Protein AF-A0ABD2ZYK3-F1 (afdb_monomer)

Structure (mmCIF, N/CA/C/O backbone):
data_AF-A0ABD2ZYK3-F1
#
_entry.id   AF-A0ABD2ZYK3-F1
#
loop_
_atom_site.group_PDB
_atom_site.id
_atom_site.type_symbol
_atom_site.label_atom_id
_atom_site.label_alt_id
_atom_site.label_comp_id
_atom_site.label_asym_id
_atom_site.label_entity_id
_atom_site.labe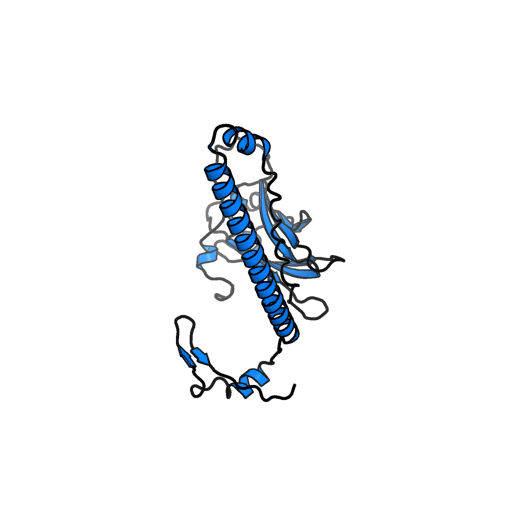l_seq_id
_atom_site.pdbx_PDB_ins_code
_atom_site.Cartn_x
_atom_site.Cartn_y
_atom_site.Cartn_z
_atom_site.occupancy
_atom_site.B_iso_or_equiv
_atom_site.auth_seq_id
_atom_site.auth_comp_id
_atom_site.auth_asym_id
_atom_site.auth_atom_id
_atom_site.pdbx_PDB_model_num
ATOM 1 N N . MET A 1 1 ? -20.386 -8.343 1.641 1.00 60.94 1 MET A N 1
ATOM 2 C CA . MET A 1 1 ? -19.275 -8.013 0.721 1.00 60.94 1 MET A CA 1
ATOM 3 C C . MET A 1 1 ? -19.063 -9.183 -0.241 1.00 60.94 1 MET A C 1
ATOM 5 O O . MET A 1 1 ? -19.136 -10.314 0.229 1.00 60.94 1 MET A O 1
ATOM 9 N N . PRO A 1 2 ? -18.866 -8.968 -1.554 1.00 70.06 2 PRO A N 1
ATOM 10 C CA . PRO A 1 2 ? -18.567 -10.056 -2.485 1.00 70.06 2 PRO A CA 1
ATOM 11 C C . PRO A 1 2 ? -17.282 -10.810 -2.109 1.00 70.06 2 PRO A C 1
ATOM 13 O O . PRO A 1 2 ? -16.274 -10.191 -1.779 1.00 70.06 2 PRO A O 1
ATOM 16 N N . VAL A 1 3 ? -17.309 -12.143 -2.205 1.00 71.06 3 VAL A N 1
ATOM 17 C CA . VAL A 1 3 ? -16.227 -13.055 -1.762 1.00 71.06 3 VAL A CA 1
ATOM 18 C C . VAL A 1 3 ? -14.906 -12.844 -2.522 1.00 71.06 3 VAL A C 1
ATOM 20 O O . VAL A 1 3 ? -13.846 -13.239 -2.052 1.00 71.06 3 VAL A O 1
ATOM 23 N N . PHE A 1 4 ? -14.949 -12.196 -3.687 1.00 78.50 4 PHE A N 1
ATOM 24 C CA . PHE A 1 4 ? -13.782 -11.974 -4.542 1.00 78.50 4 PHE A CA 1
ATOM 25 C C . PHE A 1 4 ? -12.979 -10.706 -4.216 1.00 78.50 4 PHE A C 1
ATOM 27 O O . PHE A 1 4 ? -11.968 -10.475 -4.870 1.00 78.50 4 PHE A O 1
ATOM 34 N N . ILE A 1 5 ? -13.409 -9.867 -3.263 1.00 81.50 5 ILE A N 1
ATOM 35 C CA . ILE A 1 5 ? -12.694 -8.607 -2.993 1.00 81.50 5 ILE A CA 1
ATOM 36 C C . ILE A 1 5 ? -11.355 -8.858 -2.297 1.00 81.50 5 ILE A C 1
ATOM 38 O O . ILE A 1 5 ? -10.355 -8.270 -2.686 1.00 81.50 5 ILE A O 1
ATOM 42 N N . ALA A 1 6 ? -11.323 -9.736 -1.298 1.00 83.25 6 ALA A N 1
ATOM 43 C CA . ALA A 1 6 ? -10.095 -10.147 -0.632 1.00 83.25 6 ALA A CA 1
ATOM 44 C C . ALA A 1 6 ? -10.264 -11.561 -0.052 1.00 83.25 6 ALA A C 1
ATOM 46 O O . ALA A 1 6 ? -11.383 -11.957 0.289 1.00 83.25 6 ALA A O 1
ATOM 47 N N . PRO A 1 7 ? -9.178 -12.346 0.062 1.00 85.50 7 PRO A N 1
ATOM 48 C CA . PRO A 1 7 ? -9.257 -13.709 0.567 1.00 85.50 7 PRO A CA 1
ATOM 49 C C . PRO A 1 7 ? -9.731 -13.723 2.032 1.00 85.50 7 PRO A C 1
ATOM 51 O O . PRO A 1 7 ? -9.244 -12.916 2.827 1.00 85.50 7 PRO A O 1
ATOM 54 N N . PRO A 1 8 ? -10.589 -14.678 2.447 1.00 81.31 8 PRO A N 1
ATOM 55 C CA . PRO A 1 8 ? -11.124 -14.732 3.814 1.00 81.31 8 PRO A CA 1
ATOM 56 C C . PRO A 1 8 ? -10.049 -14.726 4.907 1.00 81.31 8 PRO A C 1
ATOM 58 O O . PRO A 1 8 ? -10.236 -14.142 5.970 1.00 81.31 8 PRO A O 1
ATOM 61 N N . LYS A 1 9 ? -8.889 -15.329 4.619 1.00 84.69 9 LYS A N 1
ATOM 62 C CA . LYS A 1 9 ? -7.744 -15.395 5.533 1.00 84.69 9 LYS A CA 1
ATOM 63 C C . LYS A 1 9 ? -7.202 -14.014 5.931 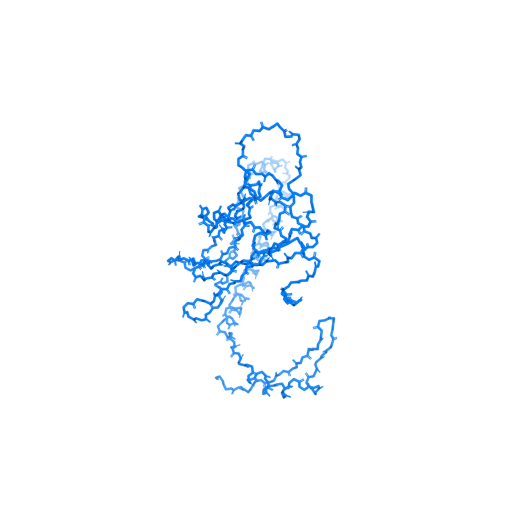1.00 84.69 9 LYS A C 1
ATOM 65 O O . LYS A 1 9 ? -6.685 -13.889 7.033 1.00 84.69 9 LYS A O 1
ATOM 70 N N . LEU A 1 10 ? -7.335 -12.994 5.074 1.00 83.50 10 LEU A N 1
ATOM 71 C CA . LEU A 1 10 ? -6.908 -11.623 5.383 1.00 83.50 10 LEU A CA 1
ATOM 72 C C . LEU A 1 10 ? -7.630 -11.096 6.628 1.00 83.50 10 LEU A C 1
ATOM 74 O O . LEU A 1 10 ? -7.013 -10.567 7.545 1.00 83.50 10 LEU A O 1
ATOM 78 N N . TYR A 1 11 ? -8.940 -11.311 6.684 1.00 80.56 11 TYR A N 1
ATOM 79 C CA . TYR A 1 11 ? -9.808 -10.776 7.729 1.00 80.56 11 TYR A CA 1
ATOM 80 C C . TYR A 1 11 ? -9.793 -11.581 9.024 1.00 80.56 11 TYR A C 1
ATOM 82 O O . TYR A 1 11 ? -10.365 -11.149 10.013 1.00 80.56 11 TYR A O 1
ATOM 90 N N . GLN A 1 12 ? -9.118 -12.730 9.030 1.00 80.12 12 GLN A N 1
ATOM 91 C CA . GLN A 1 12 ? -8.850 -13.518 10.236 1.00 80.12 12 GLN A CA 1
ATOM 92 C C . GLN A 1 12 ? -7.583 -13.055 10.963 1.00 80.12 12 GLN A C 1
ATOM 94 O O . GLN A 1 12 ? -7.269 -13.551 12.042 1.00 80.12 12 GLN A O 1
ATOM 99 N N . THR A 1 13 ? -6.828 -12.136 10.362 1.00 80.19 13 THR A N 1
ATOM 100 C CA . THR A 1 13 ? -5.598 -11.589 10.929 1.00 80.19 13 THR A CA 1
ATOM 101 C C . THR A 1 13 ? -5.749 -10.102 11.152 1.00 80.19 13 THR A C 1
ATOM 103 O O . THR A 1 13 ? -6.351 -9.414 10.331 1.00 80.19 13 THR A O 1
ATOM 106 N N . SER A 1 14 ? -5.170 -9.595 12.231 1.00 76.06 14 SER A N 1
ATOM 107 C CA . SER A 1 14 ? -5.080 -8.163 12.453 1.00 76.06 14 SER A CA 1
ATOM 108 C C . SER A 1 14 ? -3.778 -7.788 13.143 1.00 76.06 14 SER A C 1
ATOM 110 O O . SER A 1 14 ? -3.091 -8.626 13.739 1.00 76.06 14 SER A O 1
ATOM 112 N N . TRP A 1 15 ? -3.394 -6.524 13.009 1.00 73.00 15 TRP A N 1
ATOM 113 C CA . TRP A 1 15 ? -2.183 -6.011 13.631 1.00 73.00 15 TRP A CA 1
ATOM 114 C C . TRP A 1 15 ? -2.462 -5.503 15.030 1.00 73.00 15 TRP A C 1
ATOM 116 O O . TRP A 1 15 ? -3.171 -4.528 15.202 1.00 73.00 15 TRP A O 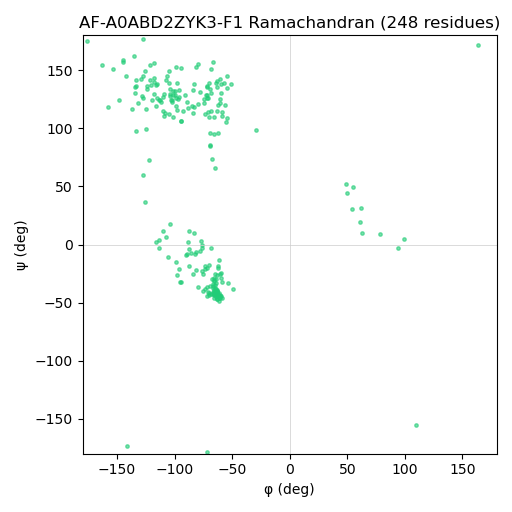1
ATOM 126 N N . LYS A 1 16 ? -1.843 -6.120 16.036 1.00 67.06 16 LYS A N 1
ATOM 127 C CA . LYS A 1 16 ? -1.937 -5.679 17.427 1.00 67.06 16 LYS A CA 1
ATOM 128 C C . LYS A 1 16 ? -0.573 -5.224 17.925 1.00 67.06 16 LYS A C 1
ATOM 130 O O . LYS A 1 16 ? 0.442 -5.876 17.675 1.00 67.06 16 LYS A O 1
ATOM 135 N N . LYS A 1 17 ? -0.542 -4.117 18.663 1.00 63.88 17 LYS A N 1
ATOM 136 C CA . LYS A 1 17 ? 0.657 -3.706 19.392 1.00 63.88 17 LYS A CA 1
ATOM 137 C C . LYS A 1 17 ? 0.911 -4.701 20.531 1.00 63.88 17 LYS A C 1
ATOM 139 O O . LYS A 1 17 ? -0.000 -5.043 21.280 1.00 63.88 17 LYS A O 1
ATOM 144 N N . SER A 1 18 ? 2.143 -5.197 20.646 1.00 54.03 18 SER A N 1
ATOM 145 C CA . SER A 1 18 ? 2.521 -6.089 21.746 1.00 54.03 18 SER A CA 1
ATOM 146 C C . SER A 1 18 ? 2.517 -5.299 23.055 1.00 54.03 18 SER A C 1
ATOM 148 O O . SER A 1 18 ? 3.313 -4.373 23.215 1.00 54.03 18 SER A O 1
ATOM 150 N N . GLY A 1 19 ? 1.614 -5.655 23.970 1.00 53.31 19 GLY A N 1
ATOM 151 C CA . GLY A 1 19 ? 1.438 -4.971 25.248 1.00 53.31 19 GLY A CA 1
ATOM 152 C C . GLY A 1 19 ? 2.685 -5.083 26.126 1.00 53.31 19 GLY A C 1
ATOM 153 O O . GLY A 1 19 ? 3.053 -6.170 26.561 1.00 53.31 19 GLY A O 1
ATOM 154 N N . GLY A 1 20 ? 3.336 -3.953 26.391 1.00 49.69 20 GLY A N 1
ATOM 155 C CA . GLY A 1 20 ? 4.242 -3.794 27.528 1.00 49.69 20 GLY A CA 1
ATOM 156 C C . GLY A 1 20 ? 3.481 -3.103 28.655 1.00 49.69 20 GLY A C 1
ATOM 157 O O . GLY A 1 20 ? 2.710 -2.199 28.358 1.00 49.69 20 GLY A O 1
ATOM 158 N N . ASN A 1 21 ? 3.678 -3.533 29.909 1.00 43.28 21 ASN A N 1
ATOM 159 C CA . ASN A 1 21 ? 3.005 -3.038 31.124 1.00 43.28 21 ASN A CA 1
ATOM 160 C C . ASN A 1 21 ? 2.587 -1.556 31.033 1.00 43.28 21 ASN A C 1
ATOM 162 O O . ASN A 1 21 ? 3.405 -0.653 31.228 1.00 43.28 21 ASN A O 1
ATOM 166 N N . VAL A 1 22 ? 1.310 -1.313 30.722 1.00 53.25 22 VAL A N 1
ATOM 167 C CA . VAL A 1 22 ? 0.776 0.029 30.485 1.00 53.25 22 VAL A CA 1
ATOM 168 C C . VAL A 1 22 ? 0.426 0.659 31.827 1.00 53.25 22 VAL A C 1
ATOM 170 O O . VAL A 1 22 ? -0.495 0.233 32.519 1.00 53.25 22 VAL A O 1
ATOM 173 N N . ARG A 1 23 ? 1.159 1.711 32.194 1.00 47.69 23 ARG A N 1
ATOM 174 C CA . ARG A 1 23 ? 0.643 2.717 33.123 1.00 47.69 23 ARG A CA 1
ATOM 175 C C . ARG A 1 23 ? -0.357 3.558 32.339 1.00 47.69 23 ARG A C 1
ATOM 177 O O . ARG A 1 23 ? 0.016 4.135 31.320 1.00 47.69 23 ARG A O 1
ATOM 184 N N . VAL A 1 24 ? -1.604 3.601 32.804 1.00 52.28 24 VAL A N 1
ATOM 185 C CA . VAL A 1 24 ? -2.670 4.427 32.226 1.00 52.28 24 VAL A CA 1
ATOM 186 C C . VAL A 1 24 ? -2.187 5.875 32.193 1.00 52.28 24 VAL A C 1
ATOM 188 O O . VAL A 1 24 ? -2.086 6.548 33.214 1.00 52.28 24 VAL A O 1
ATOM 191 N N . THR A 1 25 ? -1.836 6.335 31.003 1.00 50.41 25 THR A N 1
ATOM 192 C CA . THR A 1 25 ? -1.664 7.748 30.690 1.00 50.41 25 THR A CA 1
ATOM 193 C C . THR A 1 25 ? -2.636 8.032 29.555 1.00 50.41 25 THR A C 1
ATOM 195 O O . THR A 1 25 ? -2.836 7.172 28.701 1.00 50.41 25 THR A O 1
ATOM 198 N N . HIS A 1 26 ? -3.274 9.205 29.563 1.00 56.78 26 HIS A N 1
ATOM 199 C CA . HIS A 1 26 ? -4.087 9.715 28.451 1.00 56.78 26 HIS A CA 1
ATOM 200 C C . HIS A 1 26 ? -3.188 9.974 27.225 1.00 56.78 26 HIS A C 1
ATOM 202 O O . HIS A 1 26 ? -2.933 11.115 26.847 1.00 56.78 26 HIS A O 1
ATOM 208 N N . GLN A 1 27 ? -2.614 8.923 26.649 1.00 65.00 27 GLN A N 1
ATOM 209 C CA . GLN A 1 27 ? -1.766 8.989 25.472 1.00 65.00 27 GLN A CA 1
ATOM 210 C C . GLN A 1 27 ? -2.594 8.601 24.256 1.00 65.00 27 GLN A C 1
ATOM 212 O O . GLN A 1 27 ? -3.256 7.570 24.240 1.00 65.00 27 GLN A O 1
ATOM 217 N N . MET A 1 28 ? -2.550 9.445 23.228 1.00 70.38 28 MET A N 1
ATOM 218 C CA . MET A 1 28 ? -3.040 9.070 21.910 1.00 70.38 28 MET A CA 1
ATOM 219 C C . MET A 1 28 ? -2.070 8.069 21.296 1.00 70.38 28 MET A C 1
ATOM 221 O O . MET A 1 28 ? -0.860 8.306 21.245 1.00 70.38 28 MET A O 1
ATOM 225 N N . TYR A 1 29 ? -2.607 6.955 20.825 1.00 77.19 29 TYR A N 1
ATOM 226 C CA . TYR A 1 29 ? -1.835 5.938 20.145 1.00 77.19 29 TYR A CA 1
ATOM 227 C C . TYR A 1 29 ? -1.929 6.141 18.641 1.00 77.19 29 TYR A C 1
ATOM 229 O O . TYR A 1 29 ? -3.026 6.174 18.089 1.00 77.19 29 TYR A O 1
ATOM 237 N N . ASN A 1 30 ? -0.767 6.215 17.989 1.00 83.62 30 ASN A N 1
ATOM 238 C CA . ASN A 1 30 ? -0.655 6.329 16.541 1.00 83.62 30 ASN A CA 1
ATOM 239 C C . ASN A 1 30 ? 0.028 5.079 15.994 1.00 83.62 30 ASN A C 1
ATOM 241 O O . ASN A 1 30 ? 1.135 4.737 16.419 1.00 83.62 30 ASN A O 1
ATOM 245 N N . PHE A 1 31 ? -0.609 4.418 15.035 1.00 85.44 31 PHE A N 1
ATOM 246 C CA . PHE A 1 31 ? -0.012 3.315 14.296 1.00 85.44 31 PHE A CA 1
ATOM 247 C C . PHE A 1 31 ? 0.240 3.761 12.865 1.00 85.44 31 PHE A C 1
ATOM 249 O O . PHE A 1 31 ? -0.719 4.041 12.158 1.00 85.44 31 PHE A O 1
ATOM 256 N N . THR A 1 32 ? 1.508 3.839 12.455 1.00 89.00 32 THR A N 1
ATOM 257 C CA . THR A 1 32 ? 1.899 4.456 11.182 1.00 89.00 32 THR A CA 1
ATOM 258 C C . THR A 1 32 ? 2.571 3.456 10.248 1.00 89.00 32 THR A C 1
ATOM 260 O O . THR A 1 32 ? 3.560 2.820 10.612 1.00 89.00 32 THR A O 1
ATOM 263 N N . TRP A 1 33 ? 2.094 3.390 9.009 1.00 91.38 33 TRP A N 1
ATOM 264 C CA . TRP A 1 33 ? 2.733 2.697 7.897 1.00 91.38 33 TRP A CA 1
ATOM 265 C C . TRP A 1 33 ? 3.433 3.691 6.999 1.00 91.38 33 TRP A C 1
ATOM 267 O O . TRP A 1 33 ? 2.860 4.703 6.599 1.00 91.38 33 TRP A O 1
ATOM 277 N N . LYS A 1 34 ? 4.678 3.364 6.670 1.00 93.06 34 LYS A N 1
ATOM 278 C CA . LYS A 1 34 ? 5.522 4.142 5.781 1.00 93.06 34 LYS A CA 1
ATOM 279 C C . LYS A 1 34 ? 5.673 3.386 4.471 1.00 93.06 34 LYS A C 1
ATOM 281 O O . LYS A 1 34 ? 6.273 2.312 4.458 1.00 93.06 34 LYS A O 1
ATOM 286 N N . ILE A 1 35 ? 5.115 3.931 3.394 1.00 92.06 35 ILE A N 1
ATOM 287 C CA . ILE A 1 35 ? 5.057 3.244 2.104 1.00 92.06 35 ILE A CA 1
ATOM 288 C C . ILE A 1 35 ? 5.690 4.125 1.024 1.00 92.06 35 ILE A C 1
ATOM 290 O O . ILE A 1 35 ? 5.172 5.209 0.752 1.00 92.06 35 ILE A O 1
ATOM 294 N N . PRO A 1 36 ? 6.794 3.681 0.398 1.00 90.56 36 PRO A N 1
ATOM 295 C CA . PRO A 1 36 ? 7.434 4.437 -0.666 1.00 90.56 36 PRO A CA 1
ATOM 296 C C . PRO A 1 36 ? 6.575 4.396 -1.935 1.00 90.56 36 PRO A C 1
ATOM 298 O O . PRO A 1 36 ? 6.235 3.324 -2.435 1.00 90.56 36 PRO A O 1
ATOM 301 N N . ILE A 1 37 ? 6.265 5.570 -2.471 1.00 88.56 37 ILE A N 1
ATOM 302 C CA . ILE A 1 37 ? 5.565 5.778 -3.739 1.00 88.56 37 ILE A CA 1
ATOM 303 C C . ILE A 1 37 ? 6.358 6.733 -4.634 1.00 88.56 37 ILE A C 1
ATOM 305 O O . ILE A 1 37 ? 7.393 7.281 -4.247 1.00 88.56 37 ILE A O 1
ATOM 309 N N . GLU A 1 38 ? 5.860 6.950 -5.842 1.00 84.50 38 GLU A N 1
ATOM 310 C CA . GLU A 1 38 ? 6.457 7.848 -6.823 1.00 84.50 38 GLU A CA 1
ATOM 311 C C . GLU A 1 38 ? 5.597 9.100 -6.954 1.00 84.50 38 GLU A C 1
ATOM 313 O O . GLU A 1 38 ? 4.367 9.042 -6.918 1.00 84.50 38 GLU A O 1
ATOM 318 N N . LEU A 1 39 ? 6.239 10.251 -7.103 1.00 85.44 39 LEU A N 1
ATOM 319 C CA . LEU A 1 39 ? 5.526 11.499 -7.329 1.00 85.44 39 LEU A CA 1
ATOM 320 C C . LEU A 1 39 ? 5.087 11.636 -8.801 1.00 85.44 39 LEU A C 1
ATOM 322 O O . LEU A 1 39 ? 5.660 11.006 -9.690 1.00 85.44 39 LEU A O 1
ATOM 326 N N . GLY A 1 40 ? 4.037 12.427 -9.054 1.00 82.25 40 GLY A N 1
ATOM 327 C CA . GLY A 1 40 ? 3.461 12.639 -10.394 1.00 82.25 40 GLY A CA 1
ATOM 328 C C . GLY A 1 40 ? 2.278 11.728 -10.751 1.00 82.25 40 GLY A C 1
ATOM 329 O O . GLY A 1 40 ? 1.663 11.899 -11.803 1.00 82.25 40 GLY A O 1
ATOM 330 N N . PHE A 1 41 ? 1.913 10.795 -9.868 1.00 87.19 41 PHE A N 1
ATOM 331 C CA . PHE A 1 41 ? 0.783 9.885 -10.061 1.00 87.19 41 PHE A CA 1
ATOM 332 C C . PHE A 1 41 ? -0.302 10.075 -8.998 1.00 87.19 41 PHE A C 1
ATOM 334 O O . PHE A 1 41 ? -0.064 10.557 -7.885 1.00 87.19 41 PHE A O 1
ATOM 341 N N . GLY A 1 42 ? -1.524 9.677 -9.353 1.00 90.38 42 GLY A N 1
ATOM 342 C CA . GLY A 1 42 ? -2.579 9.440 -8.375 1.00 90.38 42 GLY A CA 1
ATOM 343 C C . GLY A 1 42 ? -2.420 8.059 -7.743 1.00 90.38 42 GLY A C 1
ATOM 344 O O . GLY A 1 42 ? -1.900 7.144 -8.377 1.00 90.38 42 GLY A O 1
ATOM 345 N N . TYR A 1 43 ? -2.900 7.886 -6.518 1.00 92.81 43 TYR A N 1
ATOM 346 C CA . TYR A 1 43 ? -2.916 6.598 -5.833 1.00 92.81 43 TYR A CA 1
ATOM 347 C C . TYR A 1 43 ? -4.269 6.364 -5.174 1.00 92.81 43 TYR A C 1
ATOM 349 O O . TYR A 1 43 ? -4.811 7.262 -4.536 1.00 92.81 43 TYR A O 1
ATOM 357 N N . LEU A 1 44 ? -4.804 5.156 -5.316 1.00 94.88 44 LEU A N 1
ATOM 358 C CA . LEU A 1 44 ? -5.956 4.679 -4.563 1.00 94.88 44 LEU A CA 1
ATOM 359 C C . LEU A 1 44 ? -5.444 3.832 -3.399 1.00 94.88 44 LEU A C 1
ATOM 361 O O . LEU A 1 44 ? -4.834 2.788 -3.616 1.00 94.88 44 LEU A O 1
ATOM 365 N N . VAL A 1 45 ? -5.691 4.289 -2.180 1.00 95.25 45 VAL A N 1
ATOM 366 C CA . VAL A 1 45 ? -5.411 3.565 -0.942 1.00 95.25 45 VAL A CA 1
ATOM 367 C C . VAL A 1 45 ? -6.702 2.914 -0.478 1.00 95.25 45 VAL A C 1
ATOM 369 O O . VAL A 1 45 ? -7.669 3.614 -0.191 1.00 95.25 45 VAL A O 1
ATOM 372 N N . ARG A 1 46 ? -6.713 1.587 -0.382 1.00 95.38 46 ARG A N 1
ATOM 373 C CA . ARG A 1 46 ? -7.831 0.821 0.158 1.00 95.38 46 ARG A CA 1
ATOM 374 C C . ARG A 1 46 ? -7.433 0.179 1.479 1.00 95.38 46 ARG A C 1
ATOM 376 O O . ARG A 1 46 ? -6.467 -0.578 1.553 1.00 95.38 46 ARG A O 1
ATOM 383 N N . LEU A 1 47 ? -8.190 0.487 2.522 1.00 93.06 47 LEU A N 1
ATOM 384 C CA . LEU A 1 47 ? -8.026 -0.074 3.860 1.00 93.06 47 LEU A CA 1
ATOM 385 C C . LEU A 1 47 ? -9.109 -1.125 4.108 1.00 93.06 47 LEU A C 1
ATOM 387 O O . LEU A 1 47 ? -10.278 -0.881 3.810 1.00 93.06 47 LEU A O 1
ATOM 391 N N . HIS A 1 48 ? -8.720 -2.280 4.647 1.00 91.81 48 HIS A N 1
ATOM 392 C CA . HIS A 1 48 ? -9.613 -3.397 4.956 1.00 91.81 48 HIS A CA 1
ATOM 393 C C . HIS A 1 48 ? -9.763 -3.561 6.467 1.00 91.81 48 HIS A C 1
ATOM 395 O O . HIS A 1 48 ? -8.764 -3.717 7.173 1.00 91.81 48 HIS A O 1
ATOM 401 N N . PHE A 1 49 ? -11.012 -3.584 6.928 1.00 88.75 49 PHE A N 1
ATOM 402 C CA . PHE A 1 49 ? -11.386 -3.694 8.334 1.00 88.75 49 PHE A CA 1
ATOM 403 C C . PHE A 1 49 ? -12.385 -4.834 8.553 1.00 88.75 49 PHE A C 1
ATOM 405 O O . PHE A 1 49 ? -13.258 -5.098 7.718 1.00 88.75 49 PHE A O 1
ATOM 412 N N . CYS A 1 50 ? -12.263 -5.488 9.699 1.00 85.44 50 CYS A N 1
ATOM 413 C CA . CYS A 1 50 ? -13.171 -6.499 10.209 1.00 85.44 50 CYS A CA 1
ATOM 414 C C . CYS A 1 50 ? -12.998 -6.572 11.725 1.00 85.44 50 CYS A C 1
ATOM 416 O O . CYS A 1 50 ? -11.925 -6.915 12.220 1.00 85.44 50 CYS A O 1
ATOM 418 N N . GLU A 1 51 ? -14.073 -6.277 12.448 1.00 78.56 51 GLU A N 1
ATOM 419 C CA . GLU A 1 51 ? -14.129 -6.473 13.893 1.00 78.56 51 GLU A CA 1
ATOM 420 C C . GLU A 1 51 ? -14.392 -7.954 14.184 1.00 78.56 51 GLU A C 1
ATOM 422 O O . GLU A 1 51 ? -15.400 -8.511 13.736 1.00 78.56 51 GLU A O 1
ATOM 427 N N . LEU A 1 52 ? -13.472 -8.588 14.911 1.00 71.69 52 LEU A N 1
ATOM 428 C CA . LEU A 1 52 ? -13.575 -9.992 15.324 1.00 71.69 52 LEU A CA 1
ATOM 429 C C . LEU A 1 52 ? -13.910 -10.146 16.814 1.00 71.69 52 LEU A C 1
ATOM 431 O O . LEU A 1 52 ? -14.181 -11.265 17.246 1.00 71.69 52 LEU A O 1
ATOM 435 N N . ASP A 1 53 ? -13.851 -9.066 17.599 1.00 65.62 53 ASP A N 1
ATOM 436 C CA . ASP A 1 53 ? -14.040 -9.125 19.046 1.00 65.62 53 ASP A CA 1
ATOM 437 C C . ASP A 1 53 ? -15.506 -8.877 19.436 1.00 65.62 53 ASP A C 1
ATOM 439 O O . ASP A 1 53 ? -16.057 -7.786 19.252 1.00 65.62 53 ASP A O 1
ATOM 443 N N . ASP A 1 54 ? -16.126 -9.911 20.005 1.00 54.50 54 ASP A N 1
ATOM 444 C CA . ASP A 1 54 ? -17.526 -9.936 20.445 1.00 54.50 54 ASP A CA 1
ATOM 445 C C . ASP A 1 54 ? -17.742 -9.213 21.792 1.00 54.50 54 ASP A C 1
ATOM 447 O O . ASP A 1 54 ? -18.872 -9.064 22.254 1.00 54.50 54 ASP A O 1
ATOM 451 N N . GLY A 1 55 ? -16.661 -8.770 22.448 1.00 52.94 55 GLY A N 1
ATOM 452 C CA . GLY A 1 55 ? -16.672 -8.389 23.861 1.00 52.94 55 GLY A CA 1
ATOM 453 C C . GLY A 1 55 ? -17.013 -6.940 24.227 1.00 52.94 55 GLY A C 1
ATOM 454 O O . GLY A 1 55 ? -17.134 -6.674 25.419 1.00 52.94 55 GLY A O 1
ATOM 455 N N . MET A 1 56 ? -17.148 -5.987 23.293 1.00 52.69 56 MET A N 1
ATOM 456 C CA . MET A 1 56 ? -17.390 -4.576 23.671 1.00 52.69 56 MET A CA 1
ATOM 457 C C . MET A 1 56 ? -18.509 -3.927 22.854 1.00 52.69 56 MET A C 1
ATOM 459 O O . MET A 1 56 ? -18.313 -3.426 21.756 1.00 52.69 56 MET A O 1
ATOM 463 N N . THR A 1 57 ? -19.706 -3.892 23.418 1.00 50.12 57 THR A N 1
ATOM 464 C CA . THR A 1 57 ? -20.905 -3.283 22.826 1.00 50.12 57 THR A CA 1
ATOM 465 C C . THR A 1 57 ? -21.018 -1.763 23.026 1.00 50.12 57 THR A C 1
ATOM 467 O O . THR A 1 57 ? -22.060 -1.197 22.709 1.00 50.12 57 THR A O 1
ATOM 470 N N . GLU A 1 58 ? -19.984 -1.073 23.523 1.00 55.25 58 GLU A N 1
ATOM 471 C CA . GLU A 1 58 ? -20.024 0.384 23.736 1.00 55.25 58 GLU A CA 1
ATOM 472 C C . GLU A 1 58 ? -19.282 1.141 22.620 1.00 55.25 58 GLU A C 1
ATOM 474 O O . GLU A 1 58 ? -18.057 1.087 22.499 1.00 55.25 58 GLU A O 1
ATOM 479 N N . SER A 1 59 ? -20.046 1.845 21.779 1.00 55.34 59 SER A N 1
ATOM 480 C CA . SER A 1 59 ? -19.588 2.522 20.555 1.00 55.34 59 SER A CA 1
ATOM 481 C C . SER A 1 59 ? -18.630 3.693 20.794 1.00 55.34 59 SER A C 1
ATOM 483 O O . SER A 1 59 ? -17.757 3.952 19.972 1.00 55.34 59 SER A O 1
ATOM 485 N N . GLU A 1 60 ? -18.740 4.400 21.920 1.00 55.78 60 GLU A N 1
ATOM 486 C CA . GLU A 1 60 ? -17.976 5.641 22.142 1.00 55.78 60 GLU A CA 1
ATOM 487 C C . GLU A 1 60 ? -16.482 5.399 22.421 1.00 55.78 60 GLU A C 1
ATOM 489 O O . GLU A 1 60 ? -15.651 6.278 22.206 1.00 55.78 60 GLU A O 1
ATOM 494 N N . GLN A 1 61 ? -16.100 4.194 22.852 1.00 59.75 61 GLN A N 1
ATOM 495 C CA . GLN A 1 61 ? -14.704 3.852 23.160 1.00 59.75 61 GLN A CA 1
ATOM 496 C C . GLN A 1 61 ? -13.915 3.322 21.952 1.00 59.75 61 GLN A C 1
ATOM 498 O O . GLN A 1 61 ? -12.752 2.928 22.106 1.00 59.75 61 GLN A O 1
ATOM 503 N N . ARG A 1 62 ? -14.544 3.264 20.770 1.00 71.88 62 ARG A N 1
ATOM 504 C CA . ARG A 1 62 ? -14.024 2.577 19.575 1.00 71.88 62 ARG A CA 1
ATOM 505 C C . ARG A 1 62 ? -13.737 3.496 18.390 1.00 71.88 62 ARG A C 1
ATOM 507 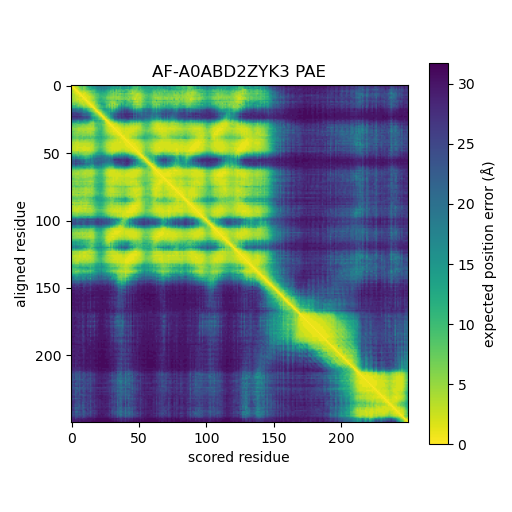O O . ARG A 1 62 ? -13.290 3.018 17.349 1.00 71.88 62 ARG A O 1
ATOM 514 N N . GLU A 1 63 ? -13.937 4.800 18.551 1.00 84.06 63 GLU A N 1
ATOM 515 C CA . GLU A 1 63 ? -13.629 5.760 17.498 1.00 84.06 63 GLU A CA 1
ATOM 516 C C . GLU A 1 63 ? -12.112 5.901 17.289 1.00 84.06 63 GLU A C 1
ATOM 518 O O . GLU A 1 63 ? -11.300 5.952 18.226 1.00 84.06 63 GLU A O 1
ATOM 523 N N . PHE A 1 64 ? -11.719 5.980 16.023 1.00 87.94 64 PHE A N 1
ATOM 524 C CA . PHE A 1 64 ? -10.372 6.351 15.613 1.00 87.94 64 PHE A CA 1
ATOM 525 C C . PHE A 1 64 ? -10.407 7.351 14.470 1.00 87.94 64 PHE A C 1
ATOM 527 O O . PHE A 1 64 ? -11.398 7.503 13.762 1.00 87.94 64 PHE A O 1
ATOM 534 N N . SER A 1 65 ? -9.289 8.028 14.271 1.00 90.81 65 SER A N 1
ATOM 535 C CA . SER A 1 65 ? -9.067 8.863 13.106 1.00 90.81 65 SER A CA 1
ATOM 536 C C . SER A 1 65 ? -8.112 8.165 12.145 1.00 90.81 65 SER A C 1
ATOM 538 O O . SER A 1 65 ? -7.110 7.574 12.558 1.00 90.81 65 SER A O 1
ATOM 540 N N . VAL A 1 66 ? -8.409 8.248 10.850 1.00 92.19 66 VAL A N 1
ATOM 541 C CA . VAL A 1 66 ? -7.498 7.837 9.781 1.00 92.19 66 VAL A CA 1
ATOM 542 C C . VAL A 1 66 ? -6.783 9.077 9.275 1.00 92.19 66 VAL A C 1
ATOM 544 O O . VAL A 1 66 ? -7.415 10.057 8.873 1.00 92.19 66 VAL A O 1
ATOM 547 N N . LEU A 1 67 ? -5.456 9.031 9.282 1.00 92.81 67 LEU A N 1
ATOM 548 C CA . LEU A 1 67 ? -4.602 10.085 8.769 1.00 92.81 67 LEU A CA 1
ATOM 549 C C . LEU A 1 67 ? -3.804 9.571 7.577 1.00 92.81 67 LEU A C 1
ATOM 551 O O . LEU A 1 67 ? -3.250 8.474 7.615 1.00 92.81 67 LEU A O 1
ATOM 555 N N . ILE A 1 68 ? -3.695 10.384 6.533 1.00 92.56 68 ILE A N 1
ATOM 556 C CA . ILE A 1 68 ? -2.789 10.133 5.415 1.00 92.56 68 ILE A CA 1
ATOM 557 C C . ILE A 1 68 ? -1.929 11.377 5.207 1.00 92.56 68 ILE A C 1
ATOM 559 O O . ILE A 1 68 ? -2.451 12.481 5.101 1.00 92.56 68 ILE A O 1
ATOM 563 N N . ASN A 1 69 ? -0.605 11.214 5.191 1.00 90.19 69 ASN A N 1
ATOM 564 C CA . ASN A 1 69 ? 0.381 12.299 5.189 1.00 90.19 69 ASN A CA 1
ATOM 565 C C . ASN A 1 69 ? 0.116 13.344 6.284 1.00 90.19 69 ASN A C 1
ATOM 567 O O . ASN A 1 69 ? 0.161 14.544 6.032 1.00 90.19 69 ASN A O 1
ATOM 571 N N . ASN A 1 70 ? -0.193 12.879 7.498 1.00 88.50 70 ASN A N 1
ATOM 572 C CA . ASN A 1 70 ? -0.558 13.704 8.656 1.00 88.50 70 ASN A CA 1
ATOM 573 C C . ASN A 1 70 ? -1.844 14.539 8.487 1.00 88.50 70 ASN A C 1
ATOM 575 O O . ASN A 1 70 ? -2.141 15.371 9.340 1.00 88.50 70 ASN A O 1
ATOM 579 N N . HIS A 1 71 ? -2.626 14.317 7.430 1.00 91.12 71 HIS A N 1
ATOM 580 C CA . HIS A 1 71 ? -3.929 14.948 7.248 1.00 91.12 71 HIS A CA 1
ATOM 581 C C . HIS A 1 71 ? -5.028 13.975 7.655 1.00 91.12 71 HIS A C 1
ATOM 583 O O . HIS A 1 71 ? -5.019 12.823 7.226 1.00 91.12 71 HIS A O 1
ATOM 589 N N . ILE A 1 72 ? -5.985 14.439 8.457 1.00 91.00 72 ILE A N 1
ATOM 590 C CA . ILE A 1 72 ? -7.142 13.638 8.861 1.00 91.00 72 ILE A CA 1
ATOM 591 C C . ILE A 1 72 ? -8.055 13.476 7.644 1.00 91.00 72 ILE A C 1
ATOM 593 O O . ILE A 1 72 ? -8.605 14.457 7.144 1.00 91.00 72 ILE A O 1
ATOM 597 N N . VAL A 1 73 ? -8.191 12.242 7.162 1.00 93.38 73 VAL A N 1
ATOM 598 C CA . VAL A 1 73 ? -9.121 11.885 6.078 1.00 93.38 73 VAL A CA 1
ATOM 599 C C . VAL A 1 73 ? -10.439 11.340 6.618 1.00 93.38 73 VAL A C 1
ATOM 601 O O . VAL A 1 73 ? -11.446 11.384 5.925 1.00 93.38 73 VAL A O 1
ATOM 604 N N . GLU A 1 74 ? -10.431 10.860 7.860 1.00 92.00 74 GLU A N 1
ATOM 605 C CA . GLU A 1 74 ? -11.605 10.386 8.582 1.00 92.00 74 GLU A CA 1
ATOM 606 C C . GLU A 1 74 ? -11.393 10.679 10.068 1.00 92.00 74 GLU A C 1
ATOM 608 O O . GLU A 1 74 ? -10.370 10.279 10.623 1.00 92.00 74 GLU A O 1
ATOM 613 N N . SER A 1 75 ? -12.307 11.405 10.711 1.00 89.44 75 SER A N 1
ATOM 614 C CA . SER A 1 75 ? -12.151 11.819 12.114 1.00 89.44 75 SER A CA 1
ATOM 615 C C . SER A 1 75 ? -12.842 10.881 13.102 1.00 89.44 75 SER A C 1
ATOM 617 O O . SER A 1 75 ? -12.331 10.710 14.206 1.00 89.44 75 SER A O 1
ATOM 619 N N . GLN A 1 76 ? -13.964 10.276 12.703 1.00 86.81 76 GLN A N 1
ATOM 620 C CA . GLN A 1 76 ? -14.835 9.446 13.544 1.00 86.81 76 GLN A CA 1
ATOM 621 C C . GLN A 1 76 ? -15.075 8.082 12.885 1.00 86.81 76 GLN A C 1
ATOM 623 O O . GLN A 1 76 ? -16.198 7.712 12.537 1.00 86.81 76 GLN A O 1
ATOM 628 N N . ALA A 1 77 ? -13.989 7.349 12.649 1.00 88.25 77 ALA A N 1
ATOM 629 C CA . ALA A 1 77 ? -14.053 6.002 12.112 1.00 88.25 77 ALA A CA 1
ATOM 630 C C . ALA A 1 77 ? -14.518 5.018 13.190 1.00 88.25 77 ALA A C 1
ATOM 632 O O . ALA A 1 77 ? -13.893 4.906 14.241 1.00 88.25 77 ALA A O 1
ATOM 633 N N . ASP A 1 78 ? -15.580 4.275 12.889 1.00 86.81 78 ASP A N 1
ATOM 634 C CA . ASP A 1 78 ? -16.076 3.160 13.695 1.00 86.81 78 ASP A CA 1
ATOM 635 C C . ASP A 1 78 ? -16.446 2.013 12.745 1.00 86.81 78 ASP A C 1
ATOM 637 O O . ASP A 1 78 ? -17.334 2.137 11.893 1.00 86.81 78 ASP A O 1
ATOM 641 N N . VAL A 1 79 ? -15.734 0.889 12.885 1.00 85.19 79 VAL A N 1
ATOM 642 C CA . VAL A 1 79 ? -15.899 -0.289 12.026 1.00 85.19 79 VAL A CA 1
ATOM 643 C C . VAL A 1 79 ? -17.294 -0.891 12.174 1.00 85.19 79 VAL A C 1
ATOM 645 O O . VAL A 1 79 ? -17.886 -1.244 11.157 1.00 85.19 79 VAL A O 1
ATOM 648 N N . ILE A 1 80 ? -17.849 -0.953 13.389 1.00 81.69 80 ILE A N 1
ATOM 649 C CA . ILE A 1 80 ? -19.183 -1.515 13.649 1.00 81.69 80 ILE A CA 1
ATOM 650 C C . ILE A 1 80 ? -20.266 -0.628 13.057 1.00 81.69 80 ILE A C 1
ATOM 652 O O . ILE A 1 80 ? -21.197 -1.116 12.413 1.00 81.69 80 ILE A O 1
ATOM 656 N N . ARG A 1 81 ? -20.121 0.689 13.208 1.00 85.81 81 ARG A N 1
ATOM 657 C CA . ARG A 1 81 ? -21.052 1.647 12.607 1.00 85.81 81 ARG A CA 1
ATOM 658 C C . ARG A 1 81 ? -21.026 1.588 11.080 1.00 85.81 81 ARG A C 1
ATOM 660 O O . ARG A 1 81 ? -22.054 1.791 10.438 1.00 85.81 81 ARG A O 1
ATOM 667 N N . TRP A 1 82 ? -19.871 1.303 10.483 1.00 87.69 82 TRP A N 1
ATOM 668 C CA . TRP A 1 82 ? -19.749 1.118 9.039 1.00 87.69 82 TRP A CA 1
ATOM 669 C C . TRP A 1 82 ? -20.293 -0.212 8.535 1.00 87.69 82 TRP A C 1
ATOM 671 O O . TRP A 1 82 ? -20.854 -0.262 7.441 1.00 87.69 82 TRP A O 1
ATOM 681 N N . SER A 1 83 ? -20.059 -1.283 9.284 1.00 85.00 83 SER A N 1
ATOM 682 C CA . SER A 1 83 ? -20.381 -2.647 8.884 1.00 85.00 83 SER A CA 1
ATOM 683 C C . SER A 1 83 ? -21.838 -3.014 9.183 1.00 85.00 83 SER A C 1
ATOM 685 O O . SER A 1 83 ? -22.403 -3.877 8.512 1.00 85.00 83 SER A O 1
ATOM 687 N N . GLY A 1 84 ? -22.454 -2.350 10.166 1.00 81.12 84 GLY A N 1
ATOM 688 C CA . GLY A 1 84 ? -23.782 -2.673 10.685 1.00 81.12 84 GLY A CA 1
ATOM 689 C C . GLY A 1 84 ? -23.796 -3.869 11.645 1.00 81.12 84 GLY A C 1
ATOM 690 O O . GLY A 1 84 ? -24.877 -4.342 11.988 1.00 81.12 84 GLY A O 1
ATOM 691 N N . GLY A 1 85 ? -22.628 -4.375 12.063 1.00 76.00 85 GLY A N 1
ATOM 692 C CA . GLY A 1 85 ? -22.517 -5.509 12.987 1.00 76.00 85 GLY A CA 1
ATOM 693 C C . GLY A 1 85 ? -21.138 -6.181 13.031 1.00 76.00 85 GLY A C 1
ATOM 694 O O . GLY A 1 85 ? -20.251 -5.898 12.221 1.00 76.00 85 GLY A O 1
ATOM 695 N N . ASN A 1 86 ? -20.957 -7.096 13.985 1.00 75.56 86 ASN A N 1
ATOM 696 C CA . ASN A 1 86 ? -19.704 -7.834 14.179 1.00 75.56 86 ASN A CA 1
ATOM 697 C C . ASN A 1 86 ? -19.434 -8.808 13.023 1.00 75.56 86 ASN A C 1
ATOM 699 O O . ASN A 1 86 ? -20.362 -9.338 12.412 1.00 75.56 86 ASN A O 1
ATOM 703 N N . VAL A 1 87 ? -18.152 -9.077 12.742 1.00 78.00 87 VAL A N 1
ATOM 704 C CA . VAL A 1 87 ? -17.708 -10.050 11.721 1.00 78.00 87 VAL A CA 1
ATOM 705 C C . VAL A 1 87 ? -18.182 -9.694 10.297 1.00 78.00 87 VAL A C 1
ATOM 707 O O . VAL A 1 87 ? -18.199 -10.523 9.386 1.00 78.00 87 VAL A O 1
ATOM 710 N N . ILE A 1 88 ? -18.552 -8.431 10.069 1.00 82.00 88 ILE A N 1
ATOM 711 C CA . ILE A 1 88 ? -18.914 -7.917 8.750 1.00 82.00 88 ILE A CA 1
ATOM 712 C C . ILE A 1 88 ? -17.740 -7.116 8.184 1.00 82.00 88 ILE A C 1
ATOM 714 O O . ILE A 1 88 ? -17.241 -6.165 8.783 1.00 82.00 88 ILE A O 1
ATOM 718 N N . LEU A 1 89 ? -17.313 -7.518 6.990 1.00 86.19 89 LEU A N 1
ATOM 719 C CA . LEU A 1 89 ? -16.142 -6.989 6.305 1.00 86.19 89 LEU A CA 1
ATOM 720 C C . LEU A 1 89 ? -16.435 -5.629 5.669 1.00 86.19 89 LEU A C 1
ATOM 722 O O . LEU A 1 89 ? -17.402 -5.495 4.911 1.00 86.19 89 LEU A O 1
ATOM 726 N N . VAL A 1 90 ? -15.557 -4.654 5.904 1.00 89.62 90 VAL A N 1
ATOM 727 C CA . VAL A 1 90 ? -15.660 -3.301 5.345 1.00 89.62 90 VAL A CA 1
ATOM 728 C C . VAL A 1 90 ? -14.344 -2.904 4.689 1.00 89.62 90 VAL A C 1
ATOM 730 O O . VAL A 1 90 ? -13.261 -3.213 5.184 1.00 89.62 90 VAL A O 1
ATOM 733 N N . ASN A 1 91 ? -14.434 -2.194 3.566 1.00 92.12 91 ASN A N 1
ATOM 734 C CA . ASN A 1 91 ? -13.304 -1.489 2.980 1.00 92.12 91 ASN A CA 1
ATOM 735 C C . ASN A 1 91 ? -13.583 0.017 2.851 1.00 92.12 91 ASN A C 1
ATOM 737 O O . ASN A 1 91 ? -14.735 0.469 2.801 1.00 92.12 91 ASN A O 1
ATOM 741 N N . ARG A 1 92 ? -12.503 0.799 2.845 1.00 93.19 92 ARG A N 1
ATOM 742 C CA . ARG A 1 92 ? -12.527 2.253 2.660 1.00 93.19 92 ARG A CA 1
ATOM 743 C C . ARG A 1 92 ? -11.459 2.672 1.668 1.00 93.19 92 ARG A C 1
ATOM 745 O O . ARG A 1 92 ? -10.303 2.284 1.809 1.00 93.19 92 ARG A O 1
ATOM 752 N N . ASP A 1 93 ? -11.880 3.480 0.705 1.00 94.75 93 ASP A N 1
ATOM 753 C CA . ASP A 1 93 ? -11.096 3.880 -0.454 1.00 94.75 93 ASP A CA 1
ATOM 754 C C . ASP A 1 93 ? -10.787 5.376 -0.372 1.00 94.75 93 ASP A C 1
ATOM 756 O O . ASP A 1 93 ? -11.694 6.204 -0.296 1.00 94.75 93 ASP A O 1
ATOM 760 N N . TYR A 1 94 ? -9.506 5.724 -0.423 1.00 94.25 94 TYR A N 1
ATOM 761 C CA . TYR A 1 94 ? -9.014 7.096 -0.377 1.00 94.25 94 TYR A CA 1
ATOM 762 C C . TYR A 1 94 ? -8.150 7.375 -1.600 1.00 94.25 94 TYR A C 1
ATOM 764 O O . TYR A 1 94 ? -7.273 6.585 -1.948 1.00 94.25 94 TYR A O 1
ATOM 772 N N . VAL A 1 95 ? -8.374 8.513 -2.255 1.00 92.69 95 VAL A N 1
ATOM 773 C CA . VAL A 1 95 ? -7.590 8.917 -3.426 1.00 92.69 95 VAL A CA 1
ATOM 774 C C . VAL A 1 95 ? -6.578 9.980 -3.026 1.00 92.69 95 VAL A C 1
ATOM 776 O O . VAL A 1 95 ? -6.937 11.056 -2.553 1.00 92.69 95 VAL A O 1
ATOM 779 N N . LEU A 1 96 ? -5.307 9.692 -3.273 1.00 90.12 96 LEU A N 1
ATOM 780 C CA . LEU A 1 96 ? -4.189 10.600 -3.075 1.00 90.12 96 LEU A CA 1
ATOM 781 C C . LEU A 1 96 ? -3.734 11.136 -4.424 1.00 90.12 96 LEU A C 1
ATOM 783 O O . LEU A 1 96 ? -3.482 10.373 -5.354 1.00 90.12 96 LEU A O 1
ATOM 787 N N . LYS A 1 97 ? -3.597 12.455 -4.530 1.00 86.94 97 LYS A N 1
ATOM 788 C CA . LYS A 1 97 ? -2.977 13.101 -5.687 1.00 86.94 97 LYS A CA 1
ATOM 789 C C . LYS A 1 97 ? -1.634 13.657 -5.257 1.00 86.94 97 LYS A C 1
ATOM 791 O O . LYS A 1 97 ? -1.588 14.614 -4.489 1.00 86.94 97 LYS A O 1
ATOM 796 N N . MET A 1 98 ? -0.559 13.060 -5.758 1.00 83.81 98 MET A N 1
ATOM 797 C CA . MET A 1 98 ? 0.787 13.528 -5.471 1.00 83.81 98 MET A CA 1
ATOM 798 C C . MET A 1 98 ? 1.249 14.477 -6.565 1.00 83.81 98 MET A C 1
ATOM 800 O O . MET A 1 98 ? 1.548 14.059 -7.683 1.00 83.81 98 MET A O 1
ATOM 804 N N . LYS A 1 99 ? 1.283 15.767 -6.237 1.00 72.25 99 LYS A N 1
ATOM 805 C CA . LYS A 1 99 ? 1.790 16.807 -7.128 1.00 72.25 99 LYS A CA 1
ATOM 806 C C . LYS A 1 99 ? 3.290 16.968 -6.884 1.00 72.25 99 LYS A C 1
ATOM 808 O O . LYS A 1 99 ? 3.682 17.251 -5.758 1.00 72.25 99 LYS A O 1
ATOM 813 N N . ASP A 1 100 ? 4.105 16.800 -7.918 1.00 68.12 100 ASP A N 1
ATOM 814 C CA . ASP A 1 100 ? 5.507 17.224 -7.903 1.00 68.12 100 ASP A CA 1
ATOM 815 C C . ASP A 1 100 ? 5.882 17.775 -9.277 1.00 68.12 100 ASP A C 1
ATOM 817 O O . ASP A 1 100 ? 5.395 17.297 -10.301 1.00 68.12 100 ASP A O 1
ATOM 821 N N . ASP A 1 101 ? 6.744 18.786 -9.270 1.00 58.28 101 ASP A N 1
ATOM 822 C CA . ASP A 1 101 ? 7.286 19.441 -10.459 1.00 58.28 101 ASP A CA 1
ATOM 823 C C . ASP A 1 101 ? 8.481 18.655 -11.036 1.00 58.28 101 ASP A C 1
ATOM 825 O O . ASP A 1 101 ? 8.985 18.974 -12.114 1.00 58.28 101 ASP A O 1
ATOM 829 N N . LYS A 1 102 ? 8.964 17.627 -10.320 1.00 59.94 102 LYS A N 1
ATOM 830 C CA . LYS A 1 102 ? 10.084 16.769 -10.731 1.00 59.94 102 LYS A CA 1
ATOM 831 C C . LYS A 1 102 ? 9.674 15.300 -10.720 1.00 59.94 102 LYS A C 1
ATOM 833 O O . LYS A 1 102 ? 9.680 14.637 -9.691 1.00 59.94 102 LYS A O 1
ATOM 838 N N . GLU A 1 103 ? 9.356 14.781 -11.897 1.00 57.78 103 GLU A N 1
ATOM 839 C CA . GLU A 1 103 ? 9.010 13.377 -12.104 1.00 57.78 103 GLU A CA 1
ATOM 840 C C . GLU A 1 103 ? 10.163 12.439 -11.675 1.00 57.78 103 GLU A C 1
ATOM 842 O O . GLU A 1 103 ? 11.324 12.637 -12.046 1.00 57.78 103 GLU A O 1
ATOM 847 N N . GLY A 1 104 ? 9.852 11.414 -10.871 1.00 60.28 104 GLY A N 1
ATOM 848 C CA . GLY A 1 104 ? 10.803 10.360 -10.474 1.00 60.28 104 GLY A CA 1
ATOM 849 C C . GLY A 1 104 ? 11.449 10.497 -9.087 1.00 60.28 104 GLY A C 1
ATOM 850 O O . GLY A 1 104 ? 12.307 9.685 -8.728 1.00 60.28 104 GLY A O 1
ATOM 851 N N . SER A 1 105 ? 11.051 11.480 -8.284 1.00 67.31 105 SER A N 1
ATOM 852 C CA . SER A 1 105 ? 11.336 11.535 -6.844 1.00 67.31 105 SER A CA 1
ATOM 853 C C . SER A 1 105 ? 10.498 10.481 -6.093 1.00 67.31 105 SER A C 1
ATOM 855 O O . SER A 1 105 ? 9.306 10.286 -6.350 1.00 67.31 105 SER A O 1
ATOM 857 N N . ARG A 1 106 ? 11.139 9.755 -5.165 1.00 74.88 106 ARG A N 1
ATOM 858 C CA . ARG A 1 106 ? 10.448 8.831 -4.250 1.00 74.88 106 ARG A CA 1
ATOM 859 C C . ARG A 1 106 ? 9.917 9.609 -3.056 1.00 74.88 106 ARG A C 1
ATOM 861 O O . ARG A 1 106 ? 10.662 10.377 -2.450 1.00 74.88 106 ARG A O 1
ATOM 868 N N . TYR A 1 107 ? 8.661 9.370 -2.709 1.00 84.94 107 TYR A N 1
ATOM 869 C CA . TYR A 1 107 ? 7.997 9.969 -1.561 1.00 84.94 107 TYR A CA 1
ATOM 870 C C . TYR A 1 107 ? 7.452 8.879 -0.656 1.00 84.94 107 TYR A C 1
ATOM 872 O O . TYR A 1 107 ? 6.859 7.916 -1.128 1.00 84.94 107 TYR A O 1
ATOM 880 N N . ASP A 1 108 ? 7.629 9.035 0.646 1.00 90.44 108 ASP A N 1
ATOM 881 C CA . ASP A 1 108 ? 7.128 8.070 1.610 1.00 90.44 108 ASP A CA 1
ATOM 882 C C . ASP A 1 108 ? 5.753 8.516 2.115 1.00 90.44 108 ASP A C 1
ATOM 884 O O . ASP A 1 108 ? 5.658 9.449 2.913 1.00 90.44 108 ASP A O 1
ATOM 888 N N . VAL A 1 109 ? 4.686 7.847 1.669 1.00 91.94 109 VAL A N 1
ATOM 889 C CA . VAL A 1 109 ? 3.342 8.073 2.217 1.00 91.94 109 VAL A CA 1
ATOM 890 C C . VAL A 1 109 ? 3.290 7.549 3.635 1.00 91.94 109 VAL A C 1
ATOM 892 O O . VAL A 1 109 ? 3.715 6.423 3.908 1.00 91.94 109 VAL A O 1
ATOM 895 N N . LEU A 1 110 ? 2.719 8.358 4.520 1.00 93.62 110 LEU A N 1
ATOM 896 C CA . LEU A 1 110 ? 2.433 7.970 5.891 1.00 93.62 110 LEU A CA 1
ATOM 897 C C . LEU A 1 110 ? 0.936 7.727 6.030 1.00 93.62 110 LEU A C 1
ATOM 899 O O . LEU A 1 110 ? 0.154 8.664 5.930 1.00 93.62 110 LEU A O 1
ATOM 903 N N . ILE A 1 111 ? 0.532 6.484 6.260 1.00 92.75 111 ILE A N 1
ATOM 904 C CA . ILE A 1 111 ? -0.845 6.147 6.640 1.00 92.75 111 ILE A CA 1
ATOM 905 C C . ILE A 1 111 ? -0.821 5.922 8.141 1.00 92.75 111 ILE A C 1
ATOM 907 O O . ILE A 1 111 ? 0.021 5.160 8.602 1.00 92.75 111 ILE A O 1
ATOM 911 N N . ALA A 1 112 ? -1.696 6.565 8.905 1.00 91.19 112 ALA A N 1
ATOM 912 C CA . ALA A 1 112 ? -1.766 6.365 10.341 1.00 91.19 112 ALA A CA 1
ATOM 913 C C . ALA A 1 112 ? -3.196 6.163 10.840 1.00 91.19 112 ALA A C 1
ATOM 915 O O . ALA A 1 112 ? -4.119 6.827 10.376 1.00 91.19 112 ALA A O 1
ATOM 916 N N . LEU A 1 113 ? -3.364 5.263 11.808 1.00 89.62 113 LEU A N 1
ATOM 917 C CA . LEU A 1 113 ? -4.574 5.166 12.624 1.00 89.62 113 LEU A CA 1
ATOM 918 C C . LEU A 1 113 ? -4.285 5.757 14.000 1.00 89.62 113 LEU A C 1
ATOM 920 O O . LEU A 1 113 ? -3.297 5.379 14.634 1.00 89.62 113 LEU A O 1
ATOM 924 N N . GLN A 1 114 ? -5.132 6.682 14.441 1.00 87.88 114 GLN A N 1
ATOM 925 C CA . GLN A 1 114 ? -5.001 7.377 15.715 1.00 87.88 114 GLN A CA 1
ATOM 926 C C . GLN A 1 114 ? -6.223 7.111 16.589 1.00 87.88 114 GLN A C 1
ATOM 928 O O . GLN A 1 114 ? -7.343 7.397 16.181 1.00 87.88 114 GLN A O 1
ATOM 933 N N . SER A 1 115 ? -6.022 6.601 17.802 1.00 84.62 115 SER A N 1
ATOM 934 C CA . SER A 1 115 ? -7.102 6.430 18.780 1.00 84.62 115 SER A CA 1
ATOM 935 C C . SER A 1 115 ? -6.609 6.682 20.201 1.00 84.62 115 SER A C 1
ATOM 937 O O . SER A 1 115 ? -5.420 6.571 20.503 1.00 84.62 115 SER A O 1
ATOM 939 N N . VAL A 1 116 ? -7.541 7.021 21.088 1.00 76.44 116 VAL A N 1
ATOM 940 C CA . VAL A 1 116 ? -7.302 7.088 22.536 1.00 76.44 116 VAL A CA 1
ATOM 941 C C . VAL A 1 116 ? -7.228 5.677 23.134 1.00 76.44 116 VAL A C 1
ATOM 943 O O . VAL A 1 116 ? -6.573 5.469 24.151 1.00 76.44 116 VAL A O 1
ATOM 946 N N . ASN A 1 117 ? -7.860 4.695 22.485 1.00 70.88 117 ASN A N 1
ATOM 947 C CA . ASN A 1 117 ? -7.925 3.321 22.956 1.00 70.88 117 ASN A CA 1
ATOM 948 C C . ASN A 1 117 ? -6.955 2.422 22.172 1.00 70.88 117 ASN A C 1
ATOM 950 O O . ASN A 1 117 ? -7.022 2.319 20.947 1.00 70.88 117 ASN A O 1
ATOM 954 N N . GLU A 1 118 ? -6.063 1.729 22.884 1.00 66.50 118 GLU A N 1
ATOM 955 C CA . GLU A 1 118 ? -5.087 0.808 22.286 1.00 66.50 118 GLU A CA 1
ATOM 956 C C . GLU A 1 118 ? -5.758 -0.387 21.583 1.00 66.50 118 GLU A C 1
ATOM 958 O O . GLU A 1 118 ? -5.201 -0.937 20.631 1.00 66.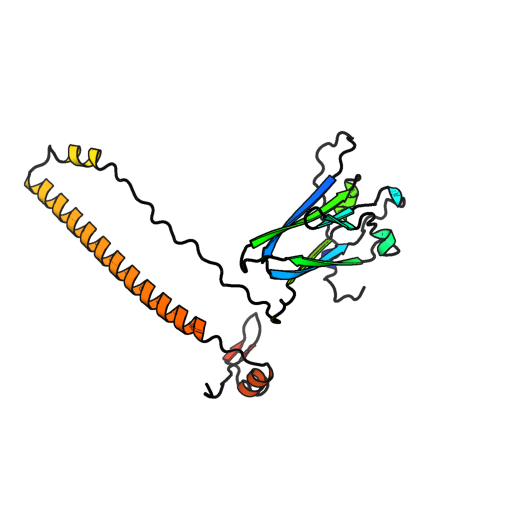50 118 GLU A O 1
ATOM 963 N N . LEU A 1 119 ? -6.970 -0.768 22.005 1.00 63.44 119 LEU A N 1
ATOM 964 C CA . LEU A 1 119 ? -7.721 -1.887 21.423 1.00 63.44 119 LEU A CA 1
ATOM 965 C C . LEU A 1 119 ? -8.145 -1.619 19.971 1.00 63.44 119 LEU A C 1
ATOM 967 O O . LEU A 1 119 ? -8.197 -2.545 19.166 1.00 63.44 119 LEU A O 1
ATOM 971 N N . VAL A 1 120 ? -8.350 -0.349 19.613 1.00 61.50 120 VAL A N 1
ATOM 972 C CA . VAL A 1 120 ? -8.790 0.088 18.276 1.00 61.50 120 VAL A CA 1
ATOM 973 C C . VAL A 1 120 ? -7.670 -0.031 17.233 1.00 61.50 120 VAL A C 1
ATOM 975 O O . VAL A 1 120 ? -7.908 -0.112 16.030 1.00 61.50 120 VAL A O 1
ATOM 978 N N . LEU A 1 121 ? -6.417 -0.130 17.682 1.00 59.12 121 LEU A N 1
ATOM 979 C CA . LEU A 1 121 ? -5.259 -0.318 16.804 1.00 59.12 121 LEU A CA 1
ATOM 980 C C . LEU A 1 121 ? -5.235 -1.716 16.162 1.00 59.12 121 LEU A C 1
ATOM 982 O O . LEU A 1 121 ? -4.554 -1.908 15.160 1.00 59.12 121 LEU A O 1
ATOM 986 N N . GLY A 1 122 ? -5.999 -2.657 16.731 1.00 63.88 122 GLY A N 1
ATOM 987 C CA . GLY A 1 122 ? -6.174 -4.046 16.310 1.00 63.88 122 GLY A CA 1
ATOM 988 C C . GLY A 1 122 ? -7.089 -4.280 15.110 1.00 63.88 122 GLY A C 1
ATOM 989 O O . GLY A 1 122 ? -7.350 -5.439 14.806 1.00 63.88 122 GLY A O 1
ATOM 990 N N . LEU A 1 123 ? -7.627 -3.234 14.477 1.00 73.94 123 LEU A N 1
ATOM 991 C CA . LEU A 1 123 ? -8.762 -3.365 13.549 1.00 73.94 123 LEU A CA 1
ATOM 992 C C . LEU A 1 123 ? -8.384 -3.399 12.069 1.00 73.94 123 LEU A C 1
ATOM 994 O O . LEU A 1 123 ? -9.210 -3.766 11.235 1.00 73.94 123 LEU A O 1
ATOM 998 N N . LEU A 1 124 ? -7.155 -3.009 11.718 1.00 85.19 124 LEU A N 1
ATOM 999 C CA . LEU A 1 124 ? -6.709 -3.033 10.328 1.00 85.19 124 LEU A CA 1
ATOM 1000 C C . LEU A 1 124 ? -6.232 -4.438 9.948 1.00 85.19 124 LEU A C 1
ATOM 1002 O O . LEU A 1 124 ? -5.255 -4.950 10.501 1.00 85.19 124 LEU A O 1
ATOM 1006 N N . ASN A 1 125 ? -6.910 -5.044 8.976 1.00 87.50 125 ASN A N 1
ATOM 1007 C CA . ASN A 1 125 ? -6.597 -6.382 8.474 1.00 87.50 125 ASN A CA 1
ATOM 1008 C C . ASN A 1 125 ? -5.688 -6.338 7.241 1.00 87.50 125 ASN A C 1
ATOM 1010 O O . ASN A 1 125 ? -4.888 -7.245 7.027 1.00 87.50 125 ASN A O 1
ATOM 1014 N N . GLY A 1 126 ? -5.812 -5.295 6.414 1.00 89.31 126 GLY A N 1
ATOM 1015 C CA . GLY A 1 126 ? -5.070 -5.191 5.161 1.00 89.31 126 GLY A CA 1
ATOM 1016 C C . GLY A 1 126 ? -5.029 -3.784 4.578 1.00 89.31 126 GLY A C 1
ATOM 1017 O O . GLY A 1 126 ? -5.920 -2.967 4.811 1.00 89.31 126 GLY A O 1
ATOM 1018 N N . ILE A 1 127 ? -3.981 -3.525 3.797 1.00 92.38 127 ILE A N 1
ATOM 1019 C CA . ILE A 1 127 ? -3.771 -2.287 3.044 1.00 92.38 127 ILE A CA 1
ATOM 1020 C C . ILE A 1 127 ? -3.473 -2.671 1.596 1.00 92.38 127 ILE A C 1
ATOM 1022 O O . ILE A 1 127 ? -2.558 -3.453 1.340 1.00 92.38 127 ILE A O 1
ATOM 1026 N N . GLU A 1 128 ? -4.204 -2.081 0.659 1.00 93.81 128 GLU A N 1
ATOM 1027 C CA . GLU A 1 128 ? -3.928 -2.160 -0.772 1.00 93.81 128 GLU A CA 1
ATOM 1028 C C . GLU A 1 128 ? -3.649 -0.756 -1.309 1.00 93.81 128 GLU A C 1
ATOM 1030 O O . GLU A 1 128 ? -4.305 0.215 -0.926 1.00 93.81 128 GLU A O 1
ATOM 1035 N N . ILE A 1 129 ? -2.664 -0.631 -2.198 1.00 94.00 129 ILE A N 1
ATOM 1036 C CA . ILE A 1 129 ? -2.323 0.643 -2.834 1.00 94.00 129 ILE A CA 1
ATOM 1037 C C . ILE A 1 129 ? -2.203 0.423 -4.328 1.00 94.00 129 ILE A C 1
ATOM 1039 O O . ILE A 1 129 ? -1.375 -0.361 -4.792 1.00 94.00 129 ILE A O 1
ATOM 1043 N N . PHE A 1 130 ? -3.013 1.157 -5.079 1.00 93.25 130 PHE A N 1
ATOM 1044 C CA . PHE A 1 130 ? -3.055 1.088 -6.528 1.00 93.25 130 PHE A CA 1
ATOM 1045 C C . PHE A 1 130 ? -2.554 2.398 -7.116 1.00 93.25 130 PHE A C 1
ATOM 1047 O O . PHE A 1 130 ? -3.081 3.469 -6.817 1.00 93.25 130 PHE A O 1
ATOM 1054 N N . LYS A 1 131 ? -1.544 2.310 -7.980 1.00 92.31 131 LYS A N 1
ATOM 1055 C CA . LYS A 1 131 ? -1.094 3.438 -8.794 1.00 92.31 131 LYS A CA 1
ATOM 1056 C C . LYS A 1 131 ? -2.148 3.726 -9.864 1.00 92.31 131 LYS A C 1
ATOM 1058 O O . LYS A 1 131 ? -2.539 2.827 -10.605 1.00 92.31 131 LYS A O 1
ATOM 1063 N N . LEU A 1 132 ? -2.607 4.968 -9.928 1.00 90.94 132 LEU A N 1
ATOM 1064 C CA . LEU A 1 132 ? -3.538 5.463 -10.938 1.00 90.94 132 LEU A CA 1
ATOM 1065 C C . LEU A 1 132 ? -2.756 6.104 -12.083 1.00 90.94 132 LEU A C 1
ATOM 1067 O O . LEU A 1 132 ? -1.651 6.617 -11.887 1.00 90.94 132 LEU A O 1
ATOM 1071 N N . SER A 1 133 ? -3.337 6.071 -13.280 1.00 87.25 133 SER A N 1
ATOM 1072 C CA . SER A 1 133 ? -2.716 6.665 -14.458 1.00 87.25 133 SER A CA 1
ATOM 1073 C C . SER A 1 133 ? -2.505 8.167 -14.271 1.00 87.25 133 SER A C 1
ATOM 1075 O O . SER A 1 133 ? -3.343 8.859 -13.685 1.00 87.25 133 SER A O 1
ATOM 1077 N N . ASN A 1 134 ? -1.380 8.668 -14.774 1.00 82.75 134 ASN A N 1
ATOM 1078 C CA . ASN A 1 134 ? -1.145 10.106 -14.869 1.00 82.75 134 ASN A CA 1
ATOM 1079 C C . ASN A 1 134 ? -2.023 10.736 -15.976 1.00 82.75 134 ASN A C 1
ATOM 1081 O O . ASN A 1 134 ? -2.820 10.051 -16.623 1.00 82.75 134 ASN A O 1
ATOM 1085 N N . LEU A 1 135 ? -1.880 12.048 -16.197 1.00 80.31 135 LEU A N 1
ATOM 1086 C CA . LEU A 1 135 ? -2.618 12.778 -17.242 1.00 80.31 135 LEU A CA 1
ATOM 1087 C C . LEU A 1 135 ? -2.346 12.244 -18.661 1.00 80.31 135 LEU A C 1
ATOM 1089 O O . LEU A 1 135 ? -3.214 12.351 -19.522 1.00 80.31 135 LEU A O 1
ATOM 1093 N N . ASP A 1 136 ? -1.194 11.607 -18.878 1.00 81.69 136 ASP A N 1
ATOM 1094 C CA . ASP A 1 136 ? -0.801 11.001 -20.155 1.00 81.69 136 ASP A CA 1
ATOM 1095 C C . ASP A 1 136 ? -1.292 9.549 -20.310 1.00 81.69 136 ASP A C 1
ATOM 1097 O O . ASP A 1 136 ? -0.838 8.822 -21.197 1.00 81.69 136 ASP A O 1
ATOM 1101 N N . ASN A 1 137 ? -2.192 9.085 -19.432 1.00 83.62 137 ASN A N 1
ATOM 1102 C CA . ASN A 1 137 ? -2.672 7.700 -19.374 1.00 83.62 137 ASN A CA 1
ATOM 1103 C C . ASN A 1 137 ? -1.545 6.654 -19.253 1.00 83.62 137 ASN A C 1
ATOM 1105 O O . ASN A 1 137 ? -1.668 5.514 -19.709 1.00 83.62 137 ASN A O 1
ATOM 1109 N N . SER A 1 138 ? -0.438 7.030 -18.615 1.00 83.38 138 SER A N 1
ATOM 1110 C CA . SER A 1 138 ? 0.714 6.172 -18.362 1.00 83.38 138 SER A CA 1
ATOM 1111 C C . SER A 1 138 ? 0.763 5.729 -16.899 1.00 83.38 138 SER A C 1
ATOM 1113 O O . SER A 1 138 ? 0.344 6.444 -15.989 1.00 83.38 138 SER A O 1
ATOM 1115 N N . LEU A 1 139 ? 1.302 4.530 -16.675 1.00 86.44 139 LEU A N 1
ATOM 1116 C CA . LEU A 1 139 ? 1.707 4.018 -15.358 1.00 86.44 139 LEU A CA 1
ATOM 1117 C C . LEU A 1 139 ? 3.228 3.835 -15.263 1.00 86.44 139 LEU A C 1
ATOM 1119 O O . LEU A 1 139 ? 3.737 3.438 -14.213 1.00 86.44 139 LEU A O 1
ATOM 1123 N N . ALA A 1 140 ? 3.944 4.088 -16.362 1.00 81.44 140 ALA A N 1
ATOM 1124 C CA . ALA A 1 140 ? 5.372 3.846 -16.463 1.00 81.44 140 ALA A CA 1
ATOM 1125 C C . ALA A 1 140 ? 6.150 4.859 -15.624 1.00 81.44 140 ALA A C 1
ATOM 1127 O O . ALA A 1 140 ? 5.862 6.051 -15.648 1.00 81.44 140 ALA A O 1
ATOM 1128 N N . THR A 1 141 ? 7.149 4.365 -14.906 1.00 73.06 141 THR A N 1
ATOM 1129 C CA . THR A 1 141 ? 8.075 5.176 -14.115 1.00 73.06 141 THR A CA 1
ATOM 1130 C C . THR A 1 141 ? 9.423 5.213 -14.822 1.00 73.06 141 THR A C 1
ATOM 1132 O O . THR A 1 141 ? 9.818 4.193 -15.394 1.00 73.06 141 THR A O 1
ATOM 1135 N N . PRO A 1 142 ? 10.170 6.329 -14.760 1.00 70.00 142 PRO A N 1
ATOM 1136 C CA . PRO A 1 142 ? 11.578 6.329 -15.130 1.00 70.00 142 PRO A CA 1
ATOM 1137 C C . PRO A 1 142 ? 12.354 5.213 -14.415 1.00 70.00 142 PRO A C 1
ATOM 1139 O O . PRO A 1 142 ? 12.170 4.980 -13.217 1.00 70.00 142 PRO A O 1
ATOM 1142 N N . ASN A 1 143 ? 13.246 4.538 -15.143 1.00 68.62 143 ASN A N 1
ATOM 1143 C CA . ASN A 1 143 ? 14.046 3.452 -14.586 1.00 68.62 143 ASN A CA 1
ATOM 1144 C C . ASN A 1 143 ? 14.870 3.924 -13.369 1.00 68.62 143 ASN A C 1
ATOM 1146 O O . ASN A 1 143 ? 15.435 5.025 -13.386 1.00 68.62 143 ASN A O 1
ATOM 1150 N N . PRO A 1 144 ? 14.962 3.109 -12.298 1.00 65.00 144 PRO A N 1
ATOM 1151 C CA . PRO A 1 144 ? 15.711 3.475 -11.106 1.00 65.00 144 PRO A CA 1
ATOM 1152 C C . PRO A 1 144 ? 17.181 3.708 -11.462 1.00 65.00 144 PRO A C 1
ATOM 1154 O O . PRO A 1 144 ? 17.853 2.839 -12.015 1.00 65.00 144 PRO A O 1
ATOM 1157 N N . LYS A 1 145 ? 17.705 4.888 -11.118 1.00 63.38 145 LYS A N 1
ATOM 1158 C CA . LYS A 1 145 ? 19.126 5.196 -11.303 1.00 63.38 145 LYS A CA 1
ATOM 1159 C C . LYS A 1 145 ? 19.938 4.375 -10.303 1.00 63.38 145 LYS A C 1
ATOM 1161 O O . LYS A 1 145 ? 19.886 4.635 -9.101 1.00 63.38 145 LYS A O 1
ATOM 1166 N N . PHE A 1 146 ? 20.682 3.384 -10.786 1.00 52.94 146 PHE A N 1
ATOM 1167 C CA . PHE A 1 146 ? 21.602 2.627 -9.939 1.00 52.94 146 PHE A CA 1
ATOM 1168 C C . PHE A 1 146 ? 22.694 3.561 -9.396 1.00 52.94 146 PHE A C 1
ATOM 1170 O O . PHE A 1 146 ? 23.240 4.366 -10.161 1.00 52.94 146 PHE A O 1
ATOM 1177 N N . PRO A 1 147 ? 23.035 3.488 -8.095 1.00 59.19 147 PRO A N 1
ATOM 1178 C CA . PRO A 1 147 ? 24.141 4.266 -7.564 1.00 59.19 147 PRO A CA 1
ATOM 1179 C C . PRO A 1 147 ? 25.418 3.858 -8.303 1.00 59.19 147 PRO A C 1
ATOM 1181 O O . PRO A 1 147 ? 25.798 2.684 -8.303 1.00 59.19 147 PRO A O 1
ATOM 1184 N N . LYS A 1 148 ? 26.081 4.826 -8.947 1.00 48.91 148 LYS A N 1
ATOM 1185 C CA . LYS A 1 148 ? 27.419 4.615 -9.509 1.00 48.91 148 LYS A CA 1
ATOM 1186 C C . LYS A 1 148 ? 28.304 4.133 -8.362 1.00 48.91 148 LYS A C 1
ATOM 1188 O O . LYS A 1 148 ? 28.413 4.834 -7.356 1.00 48.91 148 LYS A O 1
ATOM 1193 N N . LYS A 1 149 ? 28.889 2.934 -8.480 1.00 49.72 149 LYS A N 1
ATOM 1194 C CA . LYS A 1 149 ? 29.861 2.435 -7.499 1.00 49.72 149 LYS A CA 1
ATOM 1195 C C . LYS A 1 149 ? 30.956 3.490 -7.381 1.00 49.72 149 LYS A C 1
ATOM 1197 O O . LYS A 1 149 ? 31.722 3.689 -8.318 1.00 49.72 149 LYS A O 1
ATOM 1202 N N . VAL A 1 150 ? 30.994 4.195 -6.256 1.00 50.03 150 VAL A N 1
ATOM 1203 C CA . VAL A 1 150 ? 32.096 5.101 -5.948 1.00 50.03 150 VAL A CA 1
ATOM 1204 C C . VAL A 1 150 ? 33.314 4.203 -5.782 1.00 50.03 150 VAL A C 1
ATOM 1206 O O . VAL A 1 150 ? 33.364 3.400 -4.850 1.00 50.03 150 VAL A O 1
ATOM 1209 N N . SER A 1 151 ? 34.257 4.266 -6.723 1.00 49.12 151 SER A N 1
ATOM 1210 C CA . SER A 1 151 ? 35.534 3.577 -6.571 1.00 49.12 151 SER A CA 1
ATOM 1211 C C . SER A 1 151 ? 36.188 4.122 -5.306 1.00 49.12 151 SER A C 1
ATOM 1213 O O . SER A 1 151 ? 36.500 5.312 -5.238 1.00 49.12 151 SER A O 1
ATOM 1215 N N . ALA A 1 152 ? 36.349 3.277 -4.290 1.00 49.25 152 ALA A N 1
ATOM 1216 C CA . ALA A 1 152 ? 37.056 3.647 -3.079 1.00 49.25 152 ALA A CA 1
ATOM 1217 C C . ALA A 1 152 ? 38.482 4.058 -3.468 1.00 49.25 152 ALA A C 1
ATOM 1219 O O . ALA A 1 152 ? 39.279 3.224 -3.898 1.00 49.25 152 ALA A O 1
ATOM 1220 N N . THR A 1 153 ? 38.797 5.346 -3.354 1.00 45.25 153 THR A N 1
ATOM 1221 C CA . THR A 1 153 ? 40.160 5.853 -3.489 1.00 45.25 153 THR A CA 1
ATOM 1222 C C . THR A 1 153 ? 40.976 5.293 -2.329 1.00 45.25 153 THR A C 1
ATOM 1224 O O . THR A 1 153 ? 40.954 5.791 -1.205 1.00 45.25 153 THR A O 1
ATOM 1227 N N . TRP A 1 154 ? 41.659 4.180 -2.585 1.00 41.75 154 TRP A N 1
ATOM 1228 C CA . TRP A 1 154 ? 42.563 3.549 -1.633 1.00 41.75 154 TRP A CA 1
ATOM 1229 C C . TRP A 1 154 ? 43.784 4.459 -1.453 1.00 41.75 154 TRP A C 1
ATOM 1231 O O . TRP A 1 154 ? 44.732 4.427 -2.235 1.00 41.75 154 TRP A O 1
ATOM 1241 N N . ASN A 1 155 ? 43.770 5.290 -0.411 1.00 50.19 155 ASN A N 1
ATOM 1242 C CA . ASN A 1 155 ? 44.969 5.973 0.065 1.00 50.19 155 ASN A CA 1
ATOM 1243 C C . ASN A 1 155 ? 45.904 4.925 0.693 1.00 50.19 155 ASN A C 1
ATOM 1245 O O . ASN A 1 155 ? 45.875 4.689 1.903 1.00 50.19 155 ASN A O 1
ATOM 1249 N N . LEU A 1 156 ? 46.728 4.261 -0.126 1.00 49.53 156 LEU A N 1
ATOM 1250 C CA . LEU A 1 156 ? 47.808 3.421 0.385 1.00 49.53 156 LEU A CA 1
ATOM 1251 C C . LEU A 1 156 ? 48.791 4.297 1.174 1.00 49.53 156 LEU A C 1
ATOM 1253 O O . LEU A 1 156 ? 49.449 5.183 0.633 1.00 49.53 156 LEU A O 1
ATOM 1257 N N . ARG A 1 157 ? 48.966 3.984 2.460 1.00 50.38 157 ARG A N 1
ATOM 1258 C CA . ARG A 1 157 ? 50.115 4.401 3.280 1.00 50.38 157 ARG A CA 1
ATOM 1259 C C . ARG A 1 157 ? 51.387 3.698 2.761 1.00 50.38 157 ARG A C 1
ATOM 1261 O O . ARG A 1 157 ? 51.901 2.774 3.384 1.00 50.38 157 ARG A O 1
ATOM 1268 N N . ILE A 1 158 ? 51.899 4.138 1.609 1.00 55.47 158 ILE A N 1
ATOM 1269 C CA . ILE A 1 158 ? 53.088 3.584 0.919 1.00 55.47 158 ILE A CA 1
ATOM 1270 C C . ILE A 1 158 ? 54.370 3.719 1.769 1.00 55.47 158 ILE A C 1
ATOM 1272 O O . ILE A 1 158 ? 55.321 2.956 1.600 1.00 55.47 158 ILE A O 1
ATOM 1276 N N . GLN A 1 159 ? 54.389 4.624 2.754 1.00 52.81 159 GLN A N 1
ATOM 1277 C CA . GLN A 1 159 ? 55.580 4.919 3.562 1.00 52.81 159 GLN A CA 1
ATOM 1278 C C . GLN A 1 159 ? 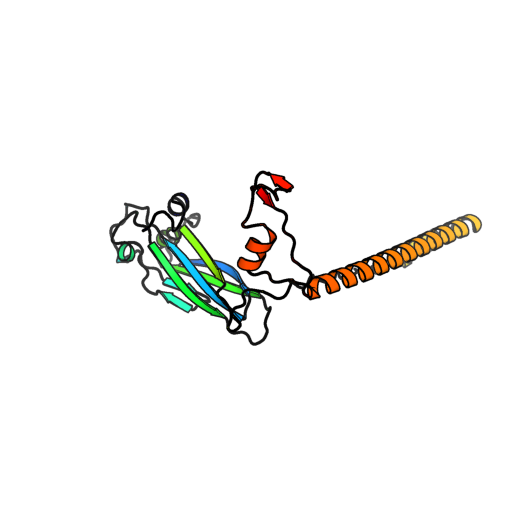56.139 3.727 4.361 1.00 52.81 159 GLN A C 1
ATOM 1280 O O . GLN A 1 159 ? 57.332 3.713 4.646 1.00 52.81 159 GLN A O 1
ATOM 1285 N N . LYS A 1 160 ? 55.334 2.711 4.710 1.00 50.84 160 LYS A N 1
ATOM 1286 C CA . LYS A 1 160 ? 55.824 1.570 5.513 1.00 50.84 160 LYS A CA 1
ATOM 1287 C C . LYS A 1 160 ? 56.426 0.425 4.692 1.00 50.84 160 LYS A C 1
ATOM 1289 O O . LYS A 1 160 ? 57.174 -0.369 5.250 1.00 50.84 160 LYS A O 1
ATOM 1294 N N . VAL A 1 161 ? 56.146 0.347 3.389 1.00 56.59 161 VAL A N 1
ATOM 1295 C CA . VAL A 1 161 ? 56.657 -0.734 2.524 1.00 56.59 161 VAL A CA 1
ATOM 1296 C C . VAL A 1 161 ? 58.107 -0.464 2.107 1.00 56.59 161 VAL A C 1
ATOM 1298 O O . VAL A 1 161 ? 58.920 -1.383 2.092 1.00 56.59 161 VAL A O 1
ATOM 1301 N N . PHE A 1 162 ? 58.473 0.800 1.868 1.00 54.00 162 PHE A N 1
ATOM 1302 C CA . PHE A 1 162 ? 59.826 1.180 1.433 1.00 54.00 162 PHE A CA 1
ATOM 1303 C C . PHE A 1 162 ? 60.929 0.888 2.467 1.00 54.00 162 PHE A C 1
ATOM 1305 O O . PHE A 1 162 ? 62.055 0.577 2.088 1.00 54.00 162 PHE A O 1
ATOM 1312 N N . LEU A 1 163 ? 60.612 0.917 3.765 1.00 54.16 163 LEU A N 1
ATOM 1313 C CA . LEU A 1 163 ? 61.580 0.655 4.840 1.00 54.16 163 LEU A CA 1
ATOM 1314 C C . LEU A 1 163 ? 62.002 -0.822 4.952 1.00 54.16 163 LEU A C 1
ATOM 1316 O O . LEU A 1 163 ? 63.060 -1.104 5.509 1.00 54.16 163 LEU A O 1
ATOM 1320 N N . ALA A 1 164 ? 61.225 -1.765 4.411 1.00 55.47 164 ALA A N 1
ATOM 1321 C CA . ALA A 1 164 ? 61.552 -3.193 4.478 1.00 55.47 164 ALA A CA 1
ATOM 1322 C C . ALA A 1 164 ? 62.571 -3.639 3.409 1.00 55.47 164 ALA A C 1
ATOM 1324 O O . ALA A 1 164 ? 63.256 -4.643 3.594 1.00 55.47 164 ALA A O 1
ATOM 1325 N N . PHE A 1 165 ? 62.717 -2.888 2.311 1.00 54.56 165 PHE A N 1
ATOM 1326 C CA . PHE A 1 165 ? 63.560 -3.281 1.174 1.00 54.56 165 PHE A CA 1
ATOM 1327 C C . PHE A 1 165 ? 65.016 -2.799 1.263 1.00 54.56 165 PHE A C 1
ATOM 1329 O O . PHE A 1 165 ? 65.852 -3.250 0.483 1.00 54.56 165 PHE A O 1
ATOM 1336 N N . SER A 1 166 ? 65.361 -1.938 2.228 1.00 55.03 166 SER A N 1
ATOM 1337 C CA . SER A 1 166 ? 66.709 -1.350 2.325 1.00 55.03 166 SER A CA 1
ATOM 1338 C C . SER A 1 166 ? 67.788 -2.298 2.874 1.00 55.03 166 SER A C 1
ATOM 1340 O O . SER A 1 166 ? 68.944 -1.898 2.972 1.00 55.03 166 SER A O 1
ATOM 1342 N N . LYS A 1 167 ? 67.430 -3.527 3.274 1.00 61.00 167 LYS A N 1
ATOM 1343 C CA . LYS A 1 167 ? 68.358 -4.525 3.849 1.00 61.00 167 LYS A CA 1
ATOM 1344 C C . LYS A 1 167 ? 68.566 -5.767 2.973 1.00 61.00 167 LYS A C 1
ATOM 1346 O O . LYS A 1 167 ? 69.238 -6.699 3.399 1.00 61.00 167 LYS A O 1
ATOM 1351 N N . SER A 1 168 ? 67.974 -5.806 1.780 1.00 60.78 168 SER A N 1
ATOM 1352 C CA . SER A 1 168 ? 68.032 -6.961 0.877 1.00 60.78 168 SER A CA 1
ATOM 1353 C C . SER A 1 168 ? 69.098 -6.785 -0.210 1.00 60.78 168 SER A C 1
ATOM 1355 O O . SER A 1 168 ? 69.408 -5.664 -0.613 1.00 60.78 168 SER A O 1
ATOM 1357 N N . ASN A 1 169 ? 69.631 -7.902 -0.716 1.00 71.31 169 ASN A N 1
ATOM 1358 C CA . ASN A 1 169 ? 70.550 -7.927 -1.855 1.00 71.31 169 ASN A CA 1
ATOM 1359 C C . ASN A 1 169 ? 69.933 -7.199 -3.061 1.00 71.31 169 ASN A C 1
ATOM 1361 O O . ASN A 1 169 ? 68.778 -7.446 -3.412 1.00 71.31 169 ASN A O 1
ATOM 1365 N N . VAL A 1 170 ? 70.726 -6.353 -3.729 1.00 76.62 170 VAL A N 1
ATOM 1366 C CA . VAL A 1 170 ? 70.307 -5.500 -4.863 1.00 76.62 170 VAL A CA 1
ATOM 1367 C C . VAL A 1 170 ? 69.548 -6.287 -5.943 1.00 76.62 170 VAL A C 1
ATOM 1369 O O . VAL A 1 170 ? 68.545 -5.813 -6.473 1.00 76.62 170 VAL A O 1
ATOM 1372 N N . ILE A 1 171 ? 69.973 -7.525 -6.209 1.00 78.94 171 ILE A N 1
ATOM 1373 C CA . ILE A 1 171 ? 69.363 -8.424 -7.202 1.00 78.94 171 ILE A CA 1
ATOM 1374 C C . ILE A 1 171 ? 67.935 -8.833 -6.800 1.00 78.94 171 ILE A C 1
ATOM 1376 O O . ILE A 1 171 ? 67.026 -8.837 -7.629 1.00 78.94 171 ILE A O 1
ATOM 1380 N N . VAL A 1 172 ? 67.715 -9.142 -5.519 1.00 78.56 172 VAL A N 1
ATOM 1381 C CA . VAL A 1 172 ? 66.412 -9.593 -5.004 1.00 78.56 172 VAL A CA 1
ATOM 1382 C C . VAL A 1 172 ? 65.412 -8.439 -5.016 1.00 78.56 172 VAL A C 1
ATOM 1384 O O . VAL A 1 172 ? 64.278 -8.612 -5.455 1.00 78.56 172 VAL A O 1
ATOM 1387 N N . THR A 1 173 ? 65.851 -7.242 -4.623 1.00 80.12 173 THR A N 1
ATOM 1388 C CA . THR A 1 173 ? 65.012 -6.037 -4.635 1.00 80.12 173 THR A CA 1
ATOM 1389 C C . THR A 1 173 ? 64.600 -5.648 -6.060 1.00 80.12 173 THR A C 1
ATOM 1391 O O . THR A 1 173 ? 63.448 -5.275 -6.292 1.00 80.12 173 THR A O 1
ATOM 1394 N N . GLY A 1 174 ? 65.502 -5.804 -7.038 1.00 84.62 174 GLY A N 1
ATOM 1395 C CA . GLY A 1 174 ? 65.193 -5.588 -8.454 1.00 84.62 174 GLY A CA 1
ATOM 1396 C C . GLY A 1 174 ? 64.103 -6.532 -8.975 1.0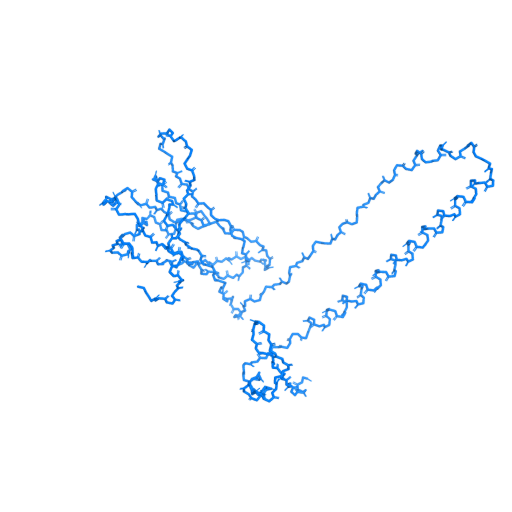0 84.62 174 GLY A C 1
ATOM 1397 O O . GLY A 1 174 ? 63.136 -6.080 -9.590 1.00 84.62 174 GLY A O 1
ATOM 1398 N N . MET A 1 175 ? 64.203 -7.828 -8.659 1.00 89.38 175 MET A N 1
ATOM 1399 C CA . MET A 1 175 ? 63.215 -8.837 -9.067 1.00 89.38 175 MET A CA 1
ATOM 1400 C C . MET A 1 175 ? 61.832 -8.572 -8.461 1.00 89.38 175 MET A C 1
ATOM 1402 O O . MET A 1 175 ? 60.823 -8.663 -9.160 1.00 89.38 175 MET A O 1
ATOM 1406 N N . THR A 1 176 ? 61.762 -8.184 -7.184 1.00 85.12 176 THR A N 1
ATOM 1407 C CA . THR A 1 176 ? 60.475 -7.888 -6.536 1.00 85.12 176 THR A CA 1
ATOM 1408 C C . THR A 1 176 ? 59.787 -6.664 -7.135 1.00 85.12 176 THR A C 1
ATOM 1410 O O . THR A 1 176 ? 58.574 -6.687 -7.334 1.00 85.12 176 THR A O 1
ATOM 1413 N N . ILE A 1 177 ? 60.543 -5.615 -7.480 1.00 88.19 177 ILE A N 1
ATOM 1414 C CA . ILE A 1 177 ? 59.988 -4.411 -8.117 1.00 88.19 177 ILE A CA 1
ATOM 1415 C C . ILE A 1 177 ? 59.442 -4.750 -9.508 1.00 88.19 177 ILE A C 1
ATOM 1417 O O . ILE A 1 177 ? 58.331 -4.340 -9.844 1.00 88.19 177 ILE A O 1
ATOM 1421 N N . LEU A 1 178 ? 60.175 -5.551 -10.288 1.00 91.62 178 LEU A N 1
ATOM 1422 C CA . LEU A 1 178 ? 59.743 -5.976 -11.619 1.00 91.62 178 LEU A CA 1
ATOM 1423 C C . LEU A 1 178 ? 58.423 -6.763 -11.560 1.00 91.62 178 LEU A C 1
ATOM 1425 O O . LEU A 1 178 ? 57.502 -6.481 -12.324 1.00 91.62 178 LEU A O 1
ATOM 1429 N N . ILE A 1 179 ? 58.291 -7.690 -10.605 1.00 92.38 179 ILE A N 1
ATOM 1430 C CA . ILE A 1 179 ? 57.061 -8.472 -10.404 1.00 92.38 179 ILE A CA 1
ATOM 1431 C C . ILE A 1 179 ? 55.882 -7.562 -10.040 1.00 92.38 179 ILE A C 1
ATOM 1433 O O . ILE A 1 179 ? 54.788 -7.737 -10.580 1.00 92.38 179 ILE A O 1
ATOM 1437 N N . VAL A 1 180 ? 56.078 -6.577 -9.158 1.00 92.50 180 VAL A N 1
ATOM 1438 C CA . VAL A 1 180 ? 55.013 -5.629 -8.788 1.00 92.50 180 VAL A CA 1
ATOM 1439 C C . VAL A 1 180 ? 54.578 -4.802 -9.997 1.00 92.50 180 VAL A C 1
ATOM 1441 O O . VAL A 1 180 ? 53.380 -4.684 -10.242 1.00 92.50 180 VAL A O 1
ATOM 1444 N N . ILE A 1 181 ? 55.522 -4.296 -10.797 1.00 92.38 181 ILE A N 1
ATOM 1445 C CA . ILE A 1 181 ? 55.211 -3.527 -12.011 1.00 92.38 181 ILE A CA 1
ATOM 1446 C C . ILE A 1 181 ? 54.414 -4.380 -13.001 1.00 92.38 181 ILE A C 1
ATOM 1448 O O . ILE A 1 181 ? 53.387 -3.924 -13.498 1.00 92.38 181 ILE A O 1
ATOM 1452 N N . VAL A 1 182 ? 54.823 -5.630 -13.242 1.00 95.25 182 VAL A N 1
ATOM 1453 C CA . VAL A 1 182 ? 54.092 -6.547 -14.131 1.00 95.25 182 VAL A CA 1
ATOM 1454 C C . VAL A 1 182 ? 52.668 -6.780 -13.624 1.00 95.25 182 VAL A C 1
ATOM 1456 O O . VAL A 1 182 ? 51.726 -6.688 -14.407 1.00 95.25 182 VAL A O 1
ATOM 1459 N N . ASN A 1 183 ? 52.480 -7.012 -12.322 1.00 90.06 183 ASN A N 1
ATOM 1460 C CA . ASN A 1 183 ? 51.145 -7.202 -11.748 1.00 90.06 183 ASN A CA 1
ATOM 1461 C C . ASN A 1 183 ? 50.270 -5.947 -11.877 1.00 90.06 183 ASN A C 1
ATOM 1463 O O . ASN A 1 183 ? 49.094 -6.064 -12.212 1.00 90.06 183 ASN A O 1
ATOM 1467 N N . VAL A 1 184 ? 50.835 -4.753 -11.676 1.00 92.19 184 VAL A N 1
ATOM 1468 C CA . VAL A 1 184 ? 50.118 -3.479 -11.856 1.00 92.19 184 VAL A CA 1
ATOM 1469 C C . VAL A 1 184 ? 49.732 -3.269 -13.322 1.00 92.19 184 VAL A C 1
ATOM 1471 O O . VAL A 1 184 ? 48.598 -2.892 -13.606 1.00 92.19 184 VAL A O 1
ATOM 1474 N N . VAL A 1 185 ? 50.630 -3.563 -14.267 1.00 92.44 185 VAL A N 1
ATOM 1475 C CA . VAL A 1 185 ? 50.336 -3.477 -15.706 1.00 92.44 185 VAL A CA 1
ATOM 1476 C C . VAL A 1 185 ? 49.239 -4.469 -16.095 1.00 92.44 185 VAL A C 1
ATOM 1478 O O . VAL A 1 185 ? 48.275 -4.075 -16.745 1.00 92.44 185 VAL A O 1
ATOM 1481 N N . VAL A 1 186 ? 49.320 -5.727 -15.652 1.00 92.56 186 VAL A N 1
ATOM 1482 C CA . VAL A 1 186 ? 48.283 -6.741 -15.912 1.00 92.56 186 VAL A CA 1
ATOM 1483 C C . VAL A 1 186 ? 46.941 -6.330 -15.308 1.00 92.56 186 VAL A C 1
ATOM 1485 O O . VAL A 1 186 ? 45.911 -6.476 -15.964 1.00 92.56 186 VAL A O 1
ATOM 1488 N N . TYR A 1 187 ? 46.938 -5.786 -14.090 1.00 89.06 187 TYR A N 1
ATOM 1489 C CA . TYR A 1 187 ? 45.731 -5.281 -13.440 1.00 89.06 187 TYR A CA 1
ATOM 1490 C C . TYR A 1 187 ? 45.098 -4.130 -14.236 1.00 89.06 187 TYR A C 1
ATOM 1492 O O . TYR A 1 187 ? 43.915 -4.195 -14.559 1.00 89.06 187 TYR A O 1
ATOM 1500 N N . ASN A 1 188 ? 45.891 -3.132 -14.639 1.00 80.69 188 ASN A N 1
ATOM 1501 C CA . ASN A 1 188 ? 45.404 -1.990 -15.418 1.00 80.69 188 ASN A CA 1
ATOM 1502 C C . ASN A 1 188 ? 44.895 -2.407 -16.808 1.00 80.69 188 ASN A C 1
ATOM 1504 O O . ASN A 1 188 ? 43.885 -1.886 -17.280 1.00 80.69 188 ASN A O 1
ATOM 1508 N N . LEU A 1 189 ? 45.555 -3.373 -17.458 1.00 82.25 189 LEU A N 1
ATOM 1509 C CA . LEU A 1 189 ? 45.103 -3.925 -18.738 1.00 82.25 189 LEU A CA 1
ATOM 1510 C C . LEU A 1 189 ? 43.783 -4.690 -18.594 1.00 82.25 189 LEU A C 1
ATOM 1512 O O . LEU A 1 189 ? 42.902 -4.543 -19.441 1.00 82.25 189 LEU A O 1
ATOM 1516 N N . ARG A 1 190 ? 43.615 -5.469 -17.516 1.00 79.38 190 ARG A N 1
ATOM 1517 C CA . ARG A 1 190 ? 42.342 -6.140 -17.20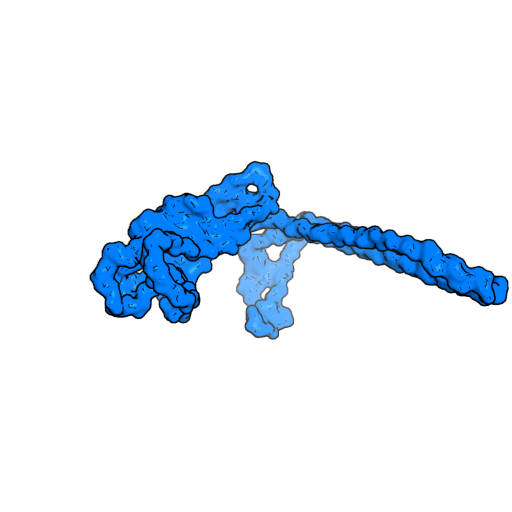8 1.00 79.38 190 ARG A CA 1
ATOM 1518 C C . ARG A 1 190 ? 41.233 -5.132 -16.938 1.00 79.38 190 ARG A C 1
ATOM 1520 O O . ARG A 1 190 ? 40.175 -5.249 -17.544 1.00 79.38 190 ARG A O 1
ATOM 1527 N N . GLN A 1 191 ? 41.496 -4.117 -16.118 1.00 78.56 191 GLN A N 1
ATOM 1528 C CA . GLN A 1 191 ? 40.518 -3.077 -15.804 1.00 78.56 191 GLN A CA 1
ATOM 1529 C C . GLN A 1 191 ? 40.079 -2.313 -17.063 1.00 78.56 191 GLN A C 1
ATOM 1531 O O . GLN A 1 191 ? 38.887 -2.125 -17.289 1.00 78.56 191 GLN A O 1
ATOM 1536 N N . SER A 1 192 ? 41.020 -1.953 -17.941 1.00 71.69 192 SER A N 1
ATOM 1537 C CA . SER A 1 192 ? 40.692 -1.292 -19.210 1.00 71.69 192 SER A CA 1
ATOM 1538 C C . SER A 1 192 ? 39.893 -2.196 -20.162 1.00 71.69 192 SER A C 1
ATOM 1540 O O . SER A 1 192 ? 39.062 -1.706 -20.927 1.00 71.69 192 SER A O 1
ATOM 1542 N N . CYS A 1 193 ? 40.112 -3.514 -20.121 1.00 68.94 193 CYS A N 1
ATOM 1543 C CA . CYS A 1 193 ? 39.338 -4.484 -20.898 1.00 68.94 193 CYS A CA 1
ATOM 1544 C C . CYS A 1 193 ? 37.899 -4.620 -20.370 1.00 68.94 193 CYS A C 1
ATOM 1546 O O . CYS A 1 193 ? 36.950 -4.594 -21.154 1.00 68.94 193 CYS A O 1
ATOM 1548 N N . GLU A 1 194 ? 37.728 -4.692 -19.046 1.00 69.50 194 GLU A N 1
ATOM 1549 C CA . GLU A 1 194 ? 36.410 -4.756 -18.403 1.00 69.50 194 GLU A CA 1
ATOM 1550 C C . GLU A 1 194 ? 35.584 -3.486 -18.657 1.00 69.50 194 GLU A C 1
ATOM 1552 O O . GLU A 1 194 ? 34.402 -3.581 -18.982 1.00 69.50 194 GLU A O 1
ATOM 1557 N N . GLU A 1 195 ? 36.198 -2.300 -18.606 1.00 68.81 195 GLU A N 1
ATOM 1558 C CA . GLU A 1 195 ? 35.514 -1.034 -18.911 1.00 68.81 195 GLU A CA 1
ATOM 1559 C C . GLU A 1 195 ? 35.029 -0.964 -20.367 1.00 68.81 195 GLU A C 1
ATOM 1561 O O . GLU A 1 195 ? 33.904 -0.528 -20.625 1.00 68.81 195 GLU A O 1
ATOM 1566 N N . LYS A 1 196 ? 35.833 -1.447 -21.325 1.00 69.69 196 LYS A N 1
ATOM 1567 C CA . LYS A 1 196 ? 35.439 -1.508 -22.743 1.00 69.69 196 LYS A CA 1
ATOM 1568 C C . LYS A 1 196 ? 34.278 -2.475 -22.976 1.00 69.69 196 LYS A C 1
ATOM 1570 O O . LYS A 1 196 ? 33.351 -2.141 -23.708 1.00 69.69 196 LYS A O 1
ATOM 1575 N N . PHE A 1 197 ? 34.296 -3.628 -22.309 1.00 61.69 197 PHE A N 1
ATOM 1576 C CA . PHE A 1 197 ? 33.221 -4.617 -22.387 1.00 61.69 197 PHE A CA 1
ATOM 1577 C C . PHE A 1 197 ? 31.905 -4.102 -21.773 1.00 61.69 197 PHE A C 1
ATOM 1579 O O . PHE A 1 197 ? 30.820 -4.371 -22.291 1.00 61.69 197 PHE A O 1
ATOM 1586 N N . HIS A 1 198 ? 31.983 -3.314 -20.696 1.00 54.16 198 HIS A N 1
ATOM 1587 C CA . HIS A 1 198 ? 30.816 -2.684 -20.075 1.00 54.16 198 HIS A CA 1
ATOM 1588 C C . HIS A 1 198 ? 30.212 -1.561 -20.929 1.00 54.16 198 HIS A C 1
ATOM 1590 O O . HIS A 1 198 ? 28.992 -1.507 -21.068 1.00 54.16 198 HIS A O 1
ATOM 1596 N N . LEU A 1 199 ? 31.037 -0.721 -21.563 1.00 59.25 199 LEU A N 1
ATOM 1597 C CA . LEU A 1 199 ? 30.564 0.348 -22.451 1.00 59.25 199 LEU A CA 1
ATOM 1598 C C . LEU A 1 199 ? 29.825 -0.200 -23.685 1.00 59.25 199 LEU A C 1
ATOM 1600 O O . LEU A 1 199 ? 28.805 0.352 -24.101 1.00 59.25 199 LEU A O 1
ATOM 1604 N N . GLU A 1 200 ? 30.312 -1.303 -24.257 1.00 63.00 200 GLU A N 1
ATOM 1605 C CA . GLU A 1 200 ? 29.666 -1.981 -25.387 1.00 63.00 200 GLU A CA 1
ATOM 1606 C C . GLU A 1 200 ? 28.312 -2.583 -24.983 1.00 63.00 200 GLU A C 1
ATOM 1608 O O . GLU A 1 200 ? 27.306 -2.394 -25.673 1.00 63.00 200 GLU A O 1
ATOM 1613 N N . LYS A 1 201 ? 28.252 -3.211 -23.803 1.00 57.00 201 LYS A N 1
ATOM 1614 C CA . LYS A 1 201 ? 27.018 -3.761 -23.235 1.00 57.00 201 LYS A CA 1
ATOM 1615 C C . LYS A 1 201 ? 25.983 -2.678 -22.914 1.00 57.00 201 LYS A C 1
ATOM 1617 O O . LYS A 1 201 ? 24.805 -2.872 -23.209 1.00 57.00 201 LYS A O 1
ATOM 1622 N N . ASP A 1 202 ? 26.408 -1.539 -22.371 1.00 53.91 202 ASP A N 1
ATOM 1623 C CA . ASP A 1 202 ? 25.528 -0.404 -22.063 1.00 53.91 202 ASP A CA 1
ATOM 1624 C C . ASP A 1 202 ? 25.004 0.266 -23.346 1.00 53.91 202 ASP A C 1
ATOM 1626 O O . ASP A 1 202 ? 23.835 0.639 -23.424 1.00 53.91 202 ASP A O 1
ATOM 1630 N N . THR A 1 203 ? 25.825 0.333 -24.400 1.00 56.78 203 THR A N 1
ATOM 1631 C CA . THR A 1 203 ? 25.414 0.836 -25.725 1.00 56.78 203 THR A CA 1
ATOM 1632 C C . THR A 1 203 ? 24.387 -0.089 -26.388 1.00 56.78 203 THR A C 1
ATOM 1634 O O . THR A 1 203 ? 23.439 0.370 -27.033 1.00 56.78 203 THR A O 1
ATOM 1637 N N . GLN A 1 204 ? 24.536 -1.403 -26.208 1.00 53.44 204 GLN A N 1
ATOM 1638 C CA . GLN A 1 204 ? 23.588 -2.392 -26.713 1.00 53.44 204 GLN A CA 1
ATOM 1639 C C . GLN A 1 204 ? 22.283 -2.407 -25.903 1.00 53.44 204 GLN A C 1
ATOM 1641 O O . GLN A 1 204 ? 21.207 -2.488 -26.493 1.00 53.44 204 GLN A O 1
ATOM 1646 N N . ALA A 1 205 ? 22.354 -2.242 -24.579 1.00 51.31 205 ALA A N 1
ATOM 1647 C CA . ALA A 1 205 ? 21.185 -2.081 -23.718 1.00 51.31 205 ALA A CA 1
ATOM 1648 C C . ALA A 1 205 ? 20.398 -0.799 -24.048 1.00 51.31 205 ALA A C 1
ATOM 1650 O O . ALA A 1 205 ? 19.178 -0.861 -24.178 1.00 51.31 205 ALA A O 1
ATOM 1651 N N . ALA A 1 206 ? 21.079 0.326 -24.295 1.00 53.84 206 ALA A N 1
ATOM 1652 C CA . ALA A 1 206 ? 20.444 1.587 -24.689 1.00 53.84 206 ALA A CA 1
ATOM 1653 C C . ALA A 1 206 ? 19.742 1.508 -26.062 1.00 53.84 206 ALA A C 1
ATOM 1655 O O . ALA A 1 206 ? 18.671 2.086 -26.246 1.00 53.84 206 ALA A O 1
ATOM 1656 N N . ARG A 1 207 ? 20.292 0.744 -27.021 1.00 49.00 207 ARG A N 1
ATOM 1657 C CA . ARG A 1 207 ? 19.620 0.442 -28.305 1.00 49.00 207 ARG A CA 1
ATOM 1658 C C . ARG A 1 207 ? 18.372 -0.431 -28.139 1.00 49.00 207 ARG A C 1
ATOM 1660 O O . ARG A 1 207 ? 17.411 -0.282 -28.890 1.00 49.00 207 ARG A O 1
ATOM 1667 N N . ILE A 1 208 ? 18.376 -1.346 -27.172 1.00 53.88 208 ILE A N 1
ATOM 1668 C CA . ILE A 1 208 ? 17.205 -2.173 -26.846 1.00 53.88 208 ILE A CA 1
ATOM 1669 C C . ILE A 1 208 ? 16.133 -1.318 -26.147 1.00 53.88 208 ILE A C 1
ATOM 1671 O O . ILE A 1 208 ? 14.949 -1.453 -26.438 1.00 53.88 208 ILE A O 1
ATOM 1675 N N . GLU A 1 209 ? 16.535 -0.368 -25.303 1.00 51.47 209 GLU A N 1
ATOM 1676 C CA . GLU A 1 209 ? 15.631 0.542 -24.587 1.00 51.47 209 GLU A CA 1
ATOM 1677 C C . GLU A 1 209 ? 14.909 1.530 -25.528 1.00 51.47 209 GLU A C 1
ATOM 1679 O O . GLU A 1 209 ? 13.753 1.876 -25.298 1.00 51.47 209 GLU A O 1
ATOM 1684 N N . SER A 1 210 ? 15.513 1.911 -26.662 1.00 51.78 210 SER A N 1
ATOM 1685 C CA . SER A 1 210 ? 14.831 2.696 -27.708 1.00 51.78 210 SER A CA 1
ATOM 1686 C C . SER A 1 210 ? 13.859 1.882 -28.579 1.00 51.78 210 SER A C 1
ATOM 1688 O O . SER A 1 210 ? 13.250 2.436 -29.490 1.00 51.78 210 SER A O 1
ATOM 1690 N N . SER A 1 211 ? 13.723 0.572 -28.338 1.00 54.69 211 SER A N 1
ATOM 1691 C CA . SER A 1 211 ? 12.883 -0.349 -29.119 1.00 54.69 211 SER A CA 1
ATOM 1692 C C . SER A 1 211 ? 11.884 -1.117 -28.249 1.00 54.69 211 SER A C 1
ATOM 1694 O O . SER A 1 211 ? 11.564 -2.277 -28.515 1.00 54.69 211 SER A O 1
ATOM 1696 N N . PHE A 1 212 ? 11.327 -0.471 -27.219 1.00 55.78 212 PHE A N 1
ATOM 1697 C CA . PHE A 1 212 ? 10.128 -0.992 -26.561 1.00 55.78 212 PHE A CA 1
ATOM 1698 C C . PHE A 1 212 ? 8.967 -1.043 -27.561 1.00 55.78 212 PHE A C 1
ATOM 1700 O O . PHE A 1 212 ? 8.260 -0.061 -27.786 1.00 55.78 212 PHE A O 1
ATOM 1707 N N . CYS A 1 213 ? 8.758 -2.212 -28.162 1.00 67.25 213 CYS A N 1
ATOM 1708 C CA . CYS 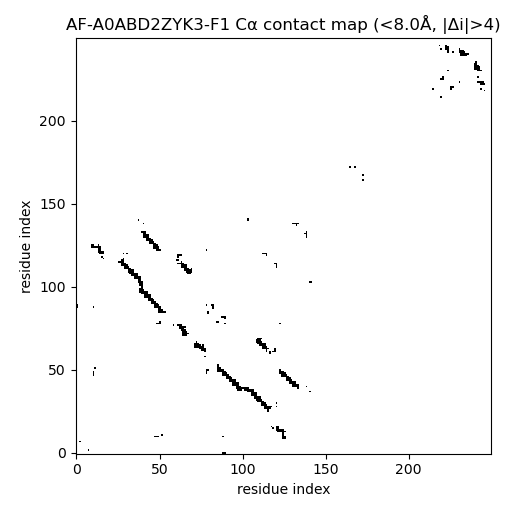A 1 213 ? 7.608 -2.471 -29.011 1.00 67.25 213 CYS A CA 1
ATOM 1709 C C . CYS A 1 213 ? 6.372 -2.620 -28.119 1.00 67.25 213 CYS A C 1
ATOM 1711 O O . CYS A 1 213 ? 6.261 -3.561 -27.330 1.00 67.25 213 CYS A O 1
ATOM 1713 N N . ARG A 1 214 ? 5.447 -1.663 -28.211 1.00 68.44 214 ARG A N 1
ATOM 1714 C CA . ARG A 1 214 ? 4.130 -1.771 -27.577 1.00 68.44 214 ARG A CA 1
ATOM 1715 C C . ARG A 1 214 ? 3.232 -2.547 -28.531 1.00 68.44 214 ARG A C 1
ATOM 1717 O O . ARG A 1 214 ? 3.006 -2.090 -29.642 1.00 68.44 214 ARG A O 1
ATOM 1724 N N . PHE A 1 215 ? 2.725 -3.692 -28.084 1.00 80.94 215 PHE A N 1
ATOM 1725 C CA . PHE A 1 215 ? 1.777 -4.497 -28.849 1.00 80.94 215 PHE A CA 1
ATOM 1726 C C . PHE A 1 215 ? 0.401 -4.426 -28.195 1.00 80.94 215 PHE A C 1
ATOM 1728 O O . PHE A 1 215 ? 0.248 -4.658 -26.994 1.00 80.94 215 PHE A O 1
ATOM 1735 N N . SER A 1 216 ? -0.615 -4.119 -28.986 1.00 83.69 216 SER A N 1
ATOM 1736 C CA . SER A 1 216 ? -2.011 -4.249 -28.596 1.00 83.69 216 SER A CA 1
ATOM 1737 C C . SER A 1 216 ? -2.392 -5.721 -28.404 1.00 83.69 216 SER A C 1
ATOM 1739 O O . SER A 1 216 ? -1.807 -6.634 -28.991 1.00 83.69 216 SER A O 1
ATOM 1741 N N . LEU A 1 217 ? -3.441 -5.980 -27.616 1.00 87.25 217 LEU A N 1
ATOM 1742 C CA . LEU A 1 217 ? -3.975 -7.338 -27.460 1.00 87.25 217 LEU A CA 1
ATOM 1743 C C . LEU A 1 217 ? -4.415 -7.939 -28.806 1.00 87.25 217 LEU A C 1
ATOM 1745 O O . LEU A 1 217 ? -4.312 -9.149 -28.995 1.00 87.25 217 LEU A O 1
ATOM 1749 N N . ALA A 1 218 ? -4.900 -7.109 -29.733 1.00 87.69 218 ALA A N 1
ATOM 1750 C CA . ALA A 1 218 ? -5.274 -7.541 -31.076 1.00 87.69 218 ALA A CA 1
ATOM 1751 C C . ALA A 1 218 ? -4.055 -8.050 -31.857 1.00 87.69 218 ALA A C 1
ATOM 1753 O O . ALA A 1 218 ? -4.118 -9.136 -32.428 1.00 87.69 218 ALA A O 1
ATOM 1754 N N . GLU A 1 219 ? -2.932 -7.330 -31.807 1.00 88.56 219 GLU A N 1
ATOM 1755 C CA . GLU A 1 219 ? -1.673 -7.764 -32.424 1.00 88.56 219 GLU A CA 1
ATOM 1756 C C . GLU A 1 219 ? -1.137 -9.038 -31.776 1.00 88.56 219 GLU A C 1
ATOM 1758 O O . GLU A 1 219 ? -0.734 -9.953 -32.484 1.00 88.56 219 GLU A O 1
ATOM 1763 N N . ILE A 1 220 ? -1.195 -9.154 -30.445 1.00 89.81 220 ILE A N 1
ATOM 1764 C CA . ILE A 1 220 ? -0.777 -10.375 -29.738 1.00 89.81 220 ILE A CA 1
ATOM 1765 C C . ILE A 1 220 ? -1.655 -11.565 -30.149 1.00 89.81 220 ILE A C 1
ATOM 1767 O O . ILE A 1 220 ? -1.143 -12.655 -30.414 1.00 89.81 220 ILE A O 1
ATOM 1771 N N . LYS A 1 221 ? -2.977 -11.378 -30.242 1.00 90.88 221 LYS A N 1
ATOM 1772 C CA . LYS A 1 221 ? -3.903 -12.418 -30.711 1.00 90.88 221 LYS A CA 1
ATOM 1773 C C . LYS A 1 221 ? -3.631 -12.794 -32.161 1.00 90.88 221 LYS A C 1
ATOM 1775 O O . LYS A 1 221 ? -3.629 -13.976 -32.477 1.00 90.88 221 LYS A O 1
ATOM 1780 N N . LEU A 1 222 ? -3.366 -11.828 -33.031 1.00 90.88 222 LEU A N 1
ATOM 1781 C CA . LEU A 1 222 ? -3.053 -12.091 -34.432 1.00 90.88 222 LEU A CA 1
ATOM 1782 C C . LEU A 1 222 ? -1.724 -12.853 -34.561 1.00 90.88 222 LEU A C 1
ATOM 1784 O O . LEU A 1 222 ? -1.676 -13.890 -35.218 1.00 90.88 222 LEU A O 1
ATOM 1788 N N . ALA A 1 223 ? -0.686 -12.415 -33.846 1.00 90.25 223 ALA A N 1
ATOM 1789 C CA . ALA A 1 223 ? 0.647 -13.017 -33.857 1.00 90.25 223 ALA A CA 1
ATOM 1790 C C . ALA A 1 223 ? 0.691 -14.444 -33.284 1.00 90.25 223 ALA A C 1
ATOM 1792 O O . ALA A 1 223 ? 1.586 -15.211 -33.634 1.00 90.25 223 ALA A O 1
ATOM 1793 N N . THR A 1 224 ? -0.247 -14.800 -32.399 1.00 92.31 224 THR A N 1
ATOM 1794 C CA . THR A 1 224 ? -0.322 -16.115 -31.728 1.00 92.31 224 THR A CA 1
ATOM 1795 C C . THR A 1 224 ? -1.467 -17.000 -32.233 1.00 92.31 224 THR A C 1
ATOM 1797 O O . THR A 1 224 ? -1.743 -18.045 -31.638 1.00 92.31 224 THR A O 1
ATOM 1800 N N . GLN A 1 225 ? -2.173 -16.576 -33.290 1.00 89.88 225 GLN A N 1
ATOM 1801 C CA . GLN A 1 225 ? -3.395 -17.219 -33.788 1.00 89.88 225 GLN A CA 1
ATOM 1802 C C . GLN A 1 225 ? -4.411 -17.486 -32.659 1.00 89.88 225 GLN A C 1
ATOM 1804 O O . GLN A 1 225 ? -4.884 -18.602 -32.450 1.00 89.88 225 GLN A O 1
ATOM 1809 N N . ASN A 1 226 ? -4.702 -16.434 -31.895 1.00 92.12 226 ASN A N 1
ATOM 1810 C CA . ASN A 1 226 ? -5.563 -16.416 -30.718 1.00 92.12 226 ASN A CA 1
ATOM 1811 C C . ASN A 1 226 ? -5.138 -17.435 -29.644 1.00 92.12 226 ASN A C 1
ATOM 1813 O O . ASN A 1 226 ? -5.962 -18.189 -29.131 1.00 92.12 226 ASN A O 1
ATOM 1817 N N . PHE A 1 227 ? -3.846 -17.437 -29.297 1.00 91.56 227 PHE A N 1
ATOM 1818 C CA . PHE A 1 227 ? -3.249 -18.308 -28.275 1.00 91.56 227 PHE A CA 1
ATOM 1819 C C . PHE A 1 227 ? -3.355 -19.815 -28.568 1.00 91.56 227 PHE A C 1
ATOM 1821 O O . PHE A 1 227 ? -3.413 -20.635 -27.645 1.00 91.56 227 PHE A O 1
ATOM 1828 N N . SER A 1 228 ? -3.332 -20.185 -29.850 1.00 89.75 228 SER A N 1
ATOM 1829 C CA . SER A 1 228 ? -3.457 -21.570 -30.305 1.00 89.75 228 SER A CA 1
ATOM 1830 C C . SER A 1 228 ? -2.434 -22.520 -29.656 1.00 89.75 228 SER A C 1
ATOM 1832 O O . SER A 1 228 ? -1.277 -22.181 -29.379 1.00 89.75 228 SER A O 1
ATOM 1834 N N . ASP A 1 229 ? -2.858 -23.761 -29.417 1.00 91.12 229 ASP A N 1
ATOM 1835 C CA . ASP A 1 229 ? -2.005 -24.877 -28.989 1.00 91.12 229 ASP A CA 1
ATOM 1836 C C . ASP A 1 229 ? -1.023 -25.333 -30.085 1.00 91.12 229 ASP A C 1
ATOM 1838 O O . ASP A 1 229 ? -0.168 -26.167 -29.826 1.00 91.12 229 ASP A O 1
ATOM 1842 N N . ALA A 1 230 ? -1.067 -24.761 -31.289 1.00 89.56 230 ALA A N 1
ATOM 1843 C CA . ALA A 1 230 ? -0.049 -25.003 -32.311 1.00 89.56 230 ALA A CA 1
ATOM 1844 C C . ALA A 1 230 ? 1.268 -24.240 -32.051 1.00 89.56 230 ALA A C 1
ATOM 1846 O O . ALA A 1 230 ? 2.322 -24.649 -32.527 1.00 89.56 230 ALA A O 1
ATOM 1847 N N . PHE A 1 231 ? 1.231 -23.146 -31.279 1.00 88.25 231 PHE A N 1
ATOM 1848 C CA . PHE A 1 231 ? 2.385 -22.259 -31.059 1.00 88.25 231 PHE A CA 1
ATOM 1849 C C . PHE A 1 231 ? 3.051 -22.438 -29.690 1.00 88.25 231 PHE A C 1
ATOM 1851 O O . PHE A 1 231 ? 3.777 -21.561 -29.223 1.00 88.25 231 PHE A O 1
ATOM 1858 N N . VAL A 1 232 ? 2.800 -23.551 -29.004 1.00 92.38 232 VAL A N 1
ATOM 1859 C CA . VAL A 1 232 ? 3.372 -23.805 -27.672 1.00 92.38 232 VAL A CA 1
ATOM 1860 C C . VAL A 1 232 ? 4.849 -24.110 -27.793 1.00 92.38 232 VAL A C 1
ATOM 1862 O O . VAL A 1 232 ? 5.235 -25.012 -28.526 1.00 92.38 232 VAL A O 1
ATOM 1865 N N . ILE A 1 233 ? 5.666 -23.409 -27.018 1.00 91.19 233 ILE A N 1
ATOM 1866 C CA . ILE A 1 233 ? 7.098 -23.700 -26.914 1.00 91.19 233 ILE A CA 1
ATOM 1867 C C . ILE A 1 233 ? 7.387 -24.546 -25.667 1.00 91.19 233 ILE A C 1
ATOM 1869 O O . ILE A 1 233 ? 8.348 -25.305 -25.638 1.00 91.19 233 ILE A O 1
ATOM 1873 N N . GLY A 1 234 ? 6.544 -24.458 -24.633 1.00 90.38 234 GLY A N 1
ATOM 1874 C CA . GLY A 1 234 ? 6.701 -25.265 -23.426 1.00 90.38 234 GLY A CA 1
ATOM 1875 C C . GLY A 1 234 ? 5.579 -25.090 -22.407 1.00 90.38 234 GLY A C 1
ATOM 1876 O O . GLY A 1 234 ? 4.685 -24.256 -22.568 1.00 90.38 234 GLY A O 1
ATOM 1877 N N . ARG A 1 235 ? 5.639 -25.882 -21.333 1.00 93.00 235 ARG A N 1
ATOM 1878 C CA . ARG A 1 235 ? 4.756 -25.797 -20.161 1.00 93.00 235 ARG A CA 1
ATOM 1879 C C . ARG A 1 235 ? 5.610 -25.878 -18.894 1.00 93.00 235 ARG A C 1
ATOM 1881 O O . ARG A 1 235 ? 6.514 -26.703 -18.829 1.00 93.00 235 ARG A O 1
ATOM 1888 N N . GLY A 1 236 ? 5.333 -25.030 -17.908 1.00 84.94 236 GLY A N 1
ATOM 1889 C CA . GLY A 1 236 ? 6.023 -25.016 -16.614 1.00 84.94 236 GLY A CA 1
ATOM 1890 C C . GLY A 1 236 ? 5.065 -24.740 -15.456 1.00 84.94 236 GLY A C 1
ATOM 1891 O O . GLY A 1 236 ? 3.857 -24.633 -15.657 1.00 84.94 236 GLY A O 1
ATOM 1892 N N . GLY A 1 237 ? 5.604 -24.576 -14.243 1.00 84.56 237 GLY A N 1
ATOM 1893 C CA . GLY A 1 237 ? 4.809 -24.338 -13.024 1.00 84.56 237 GLY A CA 1
ATOM 1894 C C . GLY A 1 237 ? 3.958 -23.058 -13.035 1.00 84.56 237 GLY A C 1
ATOM 1895 O O . GLY A 1 237 ? 3.057 -22.919 -12.218 1.00 84.56 237 GLY A O 1
ATOM 1896 N N . PHE A 1 238 ? 4.209 -22.155 -13.986 1.00 78.94 238 PHE A N 1
ATOM 1897 C CA . PHE A 1 238 ? 3.480 -20.897 -14.176 1.00 78.94 238 PHE A CA 1
ATOM 1898 C C . PHE A 1 238 ? 2.614 -20.883 -15.448 1.00 78.94 238 PHE A C 1
ATOM 1900 O O . PHE A 1 238 ? 2.129 -19.831 -15.853 1.00 78.94 238 PHE A O 1
ATOM 1907 N N . GLY A 1 239 ? 2.415 -22.039 -16.090 1.00 86.00 239 GLY A N 1
ATOM 1908 C CA . GLY A 1 239 ? 1.534 -22.185 -17.247 1.00 86.00 239 GLY A CA 1
ATOM 1909 C C . GLY A 1 239 ? 2.256 -22.442 -18.571 1.00 86.00 239 GLY A C 1
ATOM 1910 O O . GLY A 1 239 ? 3.340 -23.027 -18.625 1.00 86.00 239 GLY A O 1
ATOM 1911 N N . LYS A 1 240 ? 1.581 -22.075 -19.662 1.00 90.69 240 LYS A N 1
ATOM 1912 C CA . LYS A 1 240 ? 1.943 -22.393 -21.047 1.00 90.69 240 LYS A CA 1
ATOM 1913 C C . LYS A 1 240 ? 2.712 -21.236 -21.689 1.00 90.69 240 LYS A C 1
ATOM 1915 O O . LYS A 1 240 ? 2.266 -20.095 -21.637 1.00 90.69 240 LYS A O 1
ATOM 1920 N N . PHE A 1 241 ? 3.816 -21.547 -22.361 1.00 90.19 241 PHE A N 1
ATOM 1921 C CA . PHE A 1 241 ? 4.617 -20.587 -23.120 1.00 90.19 241 PHE A CA 1
ATOM 1922 C C . PHE A 1 241 ? 4.264 -20.681 -24.603 1.00 90.19 241 PHE A C 1
ATOM 1924 O O . PHE A 1 241 ? 4.313 -21.770 -25.174 1.00 90.19 241 PHE A O 1
ATOM 1931 N N . ILE A 1 242 ? 3.903 -19.559 -25.227 1.00 93.12 242 ILE A N 1
ATOM 1932 C CA . ILE A 1 242 ? 3.436 -19.497 -26.620 1.00 93.12 242 ILE A CA 1
ATOM 1933 C C . ILE A 1 242 ? 4.361 -18.584 -27.432 1.00 93.12 242 ILE A C 1
ATOM 1935 O O . ILE A 1 242 ? 4.741 -17.512 -26.963 1.00 93.12 242 ILE A O 1
ATOM 1939 N N . LYS A 1 243 ? 4.716 -19.002 -28.649 1.00 91.81 243 LYS A N 1
ATOM 1940 C CA . LYS A 1 243 ? 5.431 -18.192 -29.640 1.00 91.81 243 LYS A CA 1
ATOM 1941 C C . LYS A 1 243 ? 4.445 -17.311 -30.405 1.00 91.81 243 LYS A C 1
ATOM 1943 O O . LYS A 1 243 ? 3.403 -17.795 -30.829 1.00 91.81 243 LYS A O 1
ATOM 1948 N N . GLY A 1 244 ? 4.802 -16.057 -30.654 1.00 88.62 244 GLY A N 1
ATOM 1949 C CA . GLY A 1 244 ? 4.108 -15.204 -31.619 1.00 88.62 244 GLY A CA 1
ATOM 1950 C C . GLY A 1 244 ? 5.091 -14.643 -32.637 1.00 88.62 244 GLY A C 1
ATOM 1951 O O . GLY A 1 244 ? 6.262 -14.452 -32.305 1.00 88.62 244 GLY A O 1
ATOM 1952 N N . SER A 1 245 ? 4.638 -14.402 -33.867 1.00 86.19 245 SER A N 1
ATOM 1953 C CA . SER A 1 245 ? 5.430 -13.690 -34.876 1.00 86.19 245 SER A CA 1
ATOM 1954 C C . SER A 1 245 ? 4.740 -12.389 -35.252 1.00 86.19 245 SER A C 1
ATOM 1956 O O . SER A 1 245 ? 3.626 -12.406 -35.768 1.00 86.19 245 SER A O 1
ATOM 1958 N N . PHE A 1 246 ? 5.418 -11.270 -35.023 1.00 82.00 246 PHE A N 1
ATOM 1959 C CA . PHE A 1 246 ? 4.978 -9.961 -35.493 1.00 82.00 246 PHE A CA 1
ATOM 1960 C C . PHE A 1 246 ? 5.590 -9.720 -36.876 1.00 82.00 246 PHE A C 1
ATOM 1962 O O . PHE A 1 246 ? 6.786 -9.940 -37.069 1.00 82.00 246 PHE A O 1
ATOM 1969 N N . GLY A 1 247 ? 4.766 -9.355 -37.860 1.00 70.12 247 GLY A N 1
ATOM 1970 C CA . GLY A 1 247 ? 5.260 -8.985 -39.186 1.00 70.12 247 GLY A CA 1
ATOM 1971 C C . GLY A 1 247 ? 6.123 -7.729 -39.086 1.00 70.12 247 GLY A C 1
ATOM 1972 O O . GLY A 1 247 ? 5.793 -6.818 -38.331 1.00 70.12 247 GLY A O 1
ATOM 1973 N N . ALA A 1 248 ? 7.235 -7.688 -39.820 1.00 53.94 248 ALA A N 1
ATOM 1974 C CA . ALA A 1 248 ? 8.080 -6.504 -39.910 1.00 53.94 248 ALA A CA 1
ATOM 1975 C C . ALA A 1 248 ? 7.346 -5.406 -40.698 1.00 53.94 248 ALA A C 1
ATOM 1977 O O . ALA A 1 248 ? 7.492 -5.282 -41.909 1.00 53.94 248 ALA A O 1
ATOM 1978 N N . SER A 1 249 ? 6.521 -4.638 -39.999 1.00 49.97 249 SER A N 1
ATOM 1979 C CA . SER A 1 249 ? 6.087 -3.307 -40.409 1.00 49.97 249 SER A CA 1
ATOM 1980 C C . SER A 1 249 ? 6.492 -2.340 -39.298 1.00 49.97 249 SER A C 1
ATOM 1982 O O . SER A 1 249 ? 5.664 -1.926 -38.490 1.00 49.97 249 SER A O 1
ATOM 1984 N N . LEU A 1 250 ? 7.799 -2.085 -39.221 1.00 41.91 250 LEU A N 1
ATOM 1985 C CA . LEU A 1 250 ? 8.434 -0.996 -38.480 1.00 41.91 250 LEU A CA 1
ATOM 1986 C C . LEU A 1 250 ? 9.263 -0.195 -39.480 1.00 41.91 250 LEU A C 1
ATOM 1988 O O . LEU A 1 250 ? 10.005 -0.850 -40.248 1.00 41.91 250 LEU A O 1
#

Secondary structure (DSSP, 8-state):
--TTSS-HHHHT--------------PPEEEEEEEEEETTSEEEEEEEE----TT---GGG--EEEEETTEEEEEEE-HHHHHSSTT--EEEEEEEE---SSTT-EEEEEEEEEESSGGGGGGEEEEEEEEEP-TTS----PPP-PPP---------GGGTGGGGGGS-HHHHHHHHHHHHHHHHHHHHHHHHHHHHHHHHHHHHHHHHTT-----HHHHHHHTTTT-GGGEEEEETTEEEE--------

Radius of gyration: 31.01 Å; Cα contacts (8 Å, |Δi|>4): 299; chains: 1; bounding box: 94×45×74 Å

Organism: NCBI:txid153742

Solvent-accessible surface area (backbone atoms only — not comparable to full-atom values): 15417 Å² total; per-residue (Å²): 122,72,78,82,79,59,65,73,70,46,62,76,40,57,48,64,83,83,87,65,95,77,75,95,62,101,51,75,44,73,51,74,45,81,46,81,43,60,39,50,30,34,32,42,40,36,42,32,35,35,52,82,76,89,84,71,92,61,72,86,72,46,47,26,25,38,25,51,72,87,38,78,79,36,75,77,42,40,68,49,78,73,41,75,40,81,71,34,68,39,74,48,80,45,79,47,77,41,85,54,99,55,77,72,45,78,42,70,46,36,41,30,45,37,25,74,37,76,74,59,59,38,36,52,36,46,80,47,78,42,83,38,56,30,97,83,73,42,82,83,70,80,78,81,81,74,80,74,80,75,75,79,81,76,80,72,75,62,78,70,62,63,70,69,56,80,81,56,59,72,69,60,51,51,53,54,53,51,53,50,51,51,52,51,52,53,48,52,53,51,52,56,50,52,53,52,54,48,53,54,51,51,54,51,49,52,58,51,65,77,57,75,78,84,74,53,70,66,54,52,30,62,27,23,61,67,72,38,85,86,34,57,78,49,75,57,103,89,46,78,40,70,52,64,59,79,79,95,82,127

InterPro domains:
  IPR024788 Malectin-like domain [PF12819] (7-131)
  IPR045272 Receptor-like protein kinase ANXUR1/2-like [PTHR34590] (3-195)

Foldseek 3Di:
DDCPPDDPVLAVAWDADDDDPDDDDQDKDKDKDWAKDWAQWKKKKKWKWAAADPPDPDQVQQFKFKDKPNHTPGGGDDPCVQQVHHRGIDMDIDMDHGDDPDGADIDIMMIMIIHSDSVNNGTTSDMDMDTAAGPVRDPDGPDDDDPDPPPPPPPPPCVVVVVVLPPDDPVVSVVVVVVVVVVVVVVVVVVVVVVVVVVVVVVVVVVVVVPPDDDDPVQVCVQQVNVDPVQWPDADPVGTDGGGDGDPPD

pLDDT: mean 76.11, std 15.43, range [41.75, 95.38]

Nearest PDB structures (foldseek):
  6a5b-assembly1_A  TM=8.081E-01  e=6.889E-09  Arabidopsis thaliana
  6a5e-assembly2_B  TM=8.246E-01  e=1.559E-07  Arabidopsis thaliana
  1mkf-assembly1_A  TM=4.313E-01  e=2.978E+00  Murid gammaherpesvirus 4
  5b4x-assembly2_C  TM=4.873E-01  e=4.397E+00  Mus musculus
  7db5-assembly1_A  TM=3.371E-01  e=1.706E+00  Vibrio sp. EJY3

Mean predicted aligned error: 18.5 Å

Sequence (250 aa):
MPVFIAPPKLYQTSWKKSGGNVRVTHQMYNFTWKIPIELGFGYLVRLHFCELDDGMTESEQREFSVLINNHIVESQADVIRWSGGNVILVNRDYVLKMKDDKEGSRYDVLIALQSVNELVLGLLNGIEIFKLSNLDNSLATPNPKFPKKVSATWNLRIQKVFLAFSKSNVIVTGMTILIVIVNVVVYNLRQSCEEKFHLEKDTQAARIESSFCRFSLAEIKLATQNFSDAFVIGRGGFGKFIKGSFGASL